Protein AF-A0A0F5JLG3-F1 (afdb_monomer)

Sequence (310 aa):
MYILILVIACFNYVNLSFSRVFKQLYSLHIQKLMGAGSGQLSMQLFADTFMTVGFGFLIAQLIQFDLLGIMNRIMSIQVPVNFLYSSQMLPVTFGFILFLACIPALYMSRRLPDMSVSMYNNFYRGKAKGRIITSLAIVQFIISFILIIGNISVRRQISLLYDKAENYKGIYTFSVGDNETSMFRLKENIGSLSGIQAVALSNPIYEWPLGEFSPDGTYESYTSEDGDEEIMEVMGYKLLKGLPWKEAIERYPHPVYLNRTWAQSLFPDGELPVGSLIKEYEPRLKDRPPFGDDHVIAGVVEDYFMYVFR

Foldseek 3Di:
DVVLVVVLVVLVCVLVVVVVVVVLVVVLVVVVVVPDDPVVSLVVLLVVLLVVLVVVVVVVVVVVVVVVVVCCVVVVDPPDPCVCVPPVNVCVVVVVSCVVSVVVSVVCSVVVVVPPPVVCVVCPPDPVVVVVSVVSVVVSVVSVVVVVVVVVVVVVVVVVLVVLVCLLPPQDDDDDDDDPVVVVVVLVVVVPDPPDDHGKDKDDWDWDFLDDQDPVRDTDTDTDIDIDLCPCVNSVWAFDDFDDSVVCVVVFVAEDEAEPVVCCVQCVVPDDPFFDAPCVSRVSCDPPPPGHPGYTHGGYTYDGRDDPDD

Structure (mmCIF, N/CA/C/O backbone):
data_AF-A0A0F5JLG3-F1
#
_entry.id   AF-A0A0F5JLG3-F1
#
loop_
_atom_site.group_PDB
_atom_site.id
_atom_site.type_symbol
_atom_site.label_atom_id
_atom_site.label_alt_id
_atom_site.label_comp_id
_atom_site.label_asym_id
_atom_site.label_entity_id
_atom_site.label_seq_id
_atom_site.pdbx_PDB_ins_code
_atom_site.Cartn_x
_atom_site.Cartn_y
_atom_site.Cartn_z
_atom_site.occupancy
_atom_site.B_iso_or_equiv
_atom_site.auth_seq_id
_atom_site.auth_comp_id
_atom_site.auth_asym_id
_atom_site.auth_atom_id
_atom_site.pdbx_PDB_model_num
ATOM 1 N N . MET A 1 1 ? 4.779 2.842 -13.797 1.00 65.31 1 MET A N 1
ATOM 2 C CA . MET A 1 1 ? 6.221 3.137 -13.603 1.00 65.31 1 MET A CA 1
ATOM 3 C C . MET A 1 1 ? 7.112 2.375 -14.587 1.00 65.31 1 MET A C 1
ATOM 5 O O . MET A 1 1 ? 7.892 3.012 -15.280 1.00 65.31 1 MET A O 1
ATOM 9 N N . TYR A 1 2 ? 6.962 1.054 -14.725 1.00 68.00 2 TYR A N 1
ATOM 10 C CA . TYR A 1 2 ? 7.790 0.236 -15.629 1.00 68.00 2 TYR A CA 1
ATOM 11 C C . TYR A 1 2 ? 7.745 0.661 -17.108 1.00 68.00 2 TYR A C 1
ATOM 13 O O . TYR A 1 2 ? 8.784 0.710 -17.755 1.00 68.00 2 TYR A O 1
ATOM 21 N N . ILE A 1 3 ? 6.576 1.071 -17.617 1.00 67.56 3 ILE A N 1
ATOM 22 C CA . ILE A 1 3 ? 6.425 1.585 -18.993 1.00 67.56 3 ILE A CA 1
ATOM 23 C C . ILE A 1 3 ? 7.264 2.857 -19.211 1.00 67.56 3 ILE A C 1
ATOM 25 O O . ILE A 1 3 ? 7.938 2.982 -20.225 1.00 67.56 3 ILE A O 1
ATOM 29 N N . LEU A 1 4 ? 7.293 3.776 -18.240 1.00 65.12 4 LEU A N 1
ATOM 30 C CA . LEU A 1 4 ? 8.093 5.006 -18.319 1.00 65.12 4 LEU A CA 1
ATOM 31 C C . LEU A 1 4 ? 9.601 4.708 -18.308 1.00 65.12 4 LEU A C 1
ATOM 33 O O . LEU A 1 4 ? 10.352 5.320 -19.063 1.00 65.12 4 LEU A O 1
ATOM 37 N N . ILE A 1 5 ? 10.041 3.744 -17.491 1.00 74.44 5 ILE A N 1
ATOM 38 C CA . ILE A 1 5 ? 11.443 3.294 -17.454 1.00 74.44 5 ILE A CA 1
ATOM 39 C C . ILE A 1 5 ? 11.835 2.661 -18.795 1.00 74.44 5 ILE A C 1
ATOM 41 O O . ILE A 1 5 ? 12.897 2.975 -19.330 1.00 74.44 5 ILE A O 1
ATOM 45 N N . LEU A 1 6 ? 10.967 1.823 -19.370 1.00 69.00 6 LEU A N 1
ATOM 46 C CA . LEU A 1 6 ? 11.181 1.217 -20.685 1.00 69.00 6 LEU A CA 1
ATOM 47 C C . LEU A 1 6 ? 11.298 2.285 -21.777 1.00 69.00 6 LEU A C 1
ATOM 49 O O . LEU A 1 6 ? 12.220 2.239 -22.585 1.00 69.00 6 LEU A O 1
ATOM 53 N N . VAL A 1 7 ? 10.427 3.295 -21.751 1.00 66.94 7 VAL A N 1
ATOM 54 C CA . VAL A 1 7 ? 10.482 4.428 -22.681 1.00 66.94 7 VAL A CA 1
ATOM 55 C C . VAL A 1 7 ? 11.818 5.176 -22.566 1.00 66.94 7 VAL A C 1
ATOM 57 O O . VAL A 1 7 ? 12.456 5.423 -23.590 1.00 66.94 7 VAL A O 1
ATOM 60 N N . ILE A 1 8 ? 12.305 5.471 -21.354 1.00 75.56 8 ILE A N 1
ATOM 61 C CA . ILE A 1 8 ? 13.632 6.090 -21.162 1.00 75.56 8 ILE A CA 1
ATOM 62 C C . ILE A 1 8 ? 14.747 5.203 -21.712 1.00 75.56 8 ILE A C 1
ATOM 64 O O . ILE A 1 8 ? 15.642 5.712 -22.386 1.00 75.56 8 ILE A O 1
ATOM 68 N N . ALA A 1 9 ? 14.711 3.897 -21.442 1.00 68.38 9 ALA A N 1
ATOM 69 C CA . ALA A 1 9 ? 15.712 2.961 -21.941 1.00 68.38 9 ALA A CA 1
ATOM 70 C C . ALA A 1 9 ? 15.735 2.935 -23.479 1.00 68.38 9 ALA A C 1
ATOM 72 O O . ALA A 1 9 ? 16.812 2.970 -24.075 1.00 68.38 9 ALA A O 1
ATOM 73 N N . CYS A 1 10 ? 14.567 2.976 -24.129 1.00 67.12 10 CYS A N 1
ATOM 74 C CA . CYS A 1 10 ? 14.457 3.104 -25.581 1.00 67.12 10 CYS A CA 1
ATOM 75 C C . CYS A 1 10 ? 15.048 4.428 -26.087 1.00 67.12 10 CYS A C 1
ATOM 77 O O . CYS A 1 10 ? 15.855 4.413 -27.014 1.00 67.12 10 CYS A O 1
ATOM 79 N N . PHE A 1 11 ? 14.711 5.568 -25.473 1.00 68.25 11 PHE A N 1
ATOM 80 C CA . PHE A 1 11 ? 15.277 6.869 -25.855 1.00 68.25 11 PHE A CA 1
ATOM 81 C C . PHE A 1 11 ? 16.801 6.918 -25.676 1.00 68.25 11 PHE A C 1
ATOM 83 O O . PHE A 1 11 ? 17.514 7.410 -26.554 1.00 68.25 11 PHE A O 1
ATOM 90 N N . ASN A 1 12 ? 17.309 6.349 -24.582 1.00 73.25 12 ASN A N 1
ATOM 91 C CA . ASN A 1 12 ? 18.738 6.248 -24.301 1.00 73.25 12 ASN A CA 1
ATOM 92 C C . ASN A 1 12 ? 19.452 5.367 -25.338 1.00 73.25 12 ASN A C 1
ATOM 94 O O . ASN A 1 12 ? 20.474 5.765 -25.900 1.00 73.25 12 ASN A O 1
ATOM 98 N N . TYR A 1 13 ? 18.866 4.211 -25.658 1.00 68.75 13 TYR A N 1
ATOM 99 C CA . TYR A 1 13 ? 19.378 3.321 -26.691 1.00 68.75 13 TYR A CA 1
ATOM 100 C C . TYR A 1 13 ? 19.414 4.003 -28.058 1.00 68.75 13 TYR A C 1
ATOM 102 O O . TYR A 1 13 ? 20.431 3.930 -28.741 1.00 68.75 13 TYR A O 1
ATOM 110 N N . VAL A 1 14 ? 18.351 4.712 -28.452 1.00 64.56 14 VAL A N 1
ATOM 111 C CA . VAL A 1 14 ? 18.316 5.460 -29.718 1.00 64.56 14 VAL A CA 1
ATOM 112 C C . VAL A 1 14 ? 19.423 6.520 -29.745 1.00 64.56 14 VAL A C 1
ATOM 114 O O . VAL A 1 14 ? 20.151 6.610 -30.732 1.00 64.56 14 VAL A O 1
ATOM 117 N N . ASN A 1 15 ? 19.624 7.261 -28.651 1.00 65.69 15 ASN A N 1
ATOM 118 C CA . ASN A 1 15 ? 20.681 8.271 -28.533 1.00 65.69 15 ASN A CA 1
ATOM 119 C C . ASN A 1 15 ? 22.101 7.670 -28.689 1.00 65.69 15 ASN A C 1
ATOM 121 O O . ASN A 1 15 ? 22.922 8.160 -29.474 1.00 65.69 15 ASN A O 1
ATOM 125 N N . LEU A 1 16 ? 22.380 6.554 -28.006 1.00 65.50 16 LEU A N 1
ATOM 126 C CA . LEU A 1 16 ? 23.655 5.832 -28.114 1.00 65.50 16 LEU A CA 1
ATOM 127 C C . LEU A 1 16 ? 23.847 5.179 -29.490 1.00 65.50 16 LEU A C 1
ATOM 129 O O . LEU A 1 16 ? 24.945 5.220 -30.053 1.00 65.50 16 LEU A O 1
ATOM 133 N N . SER A 1 17 ? 22.781 4.599 -30.043 1.00 61.78 17 SER A N 1
ATOM 134 C CA . SER A 1 17 ? 22.782 3.927 -31.341 1.00 61.78 17 SER A CA 1
ATOM 135 C C . SER A 1 17 ? 23.074 4.914 -32.466 1.00 61.78 17 SER A C 1
ATOM 137 O O . SER A 1 17 ? 23.976 4.658 -33.259 1.00 61.78 17 SER A O 1
ATOM 139 N N . PHE A 1 18 ? 22.452 6.101 -32.472 1.00 62.28 18 PHE A N 1
ATOM 140 C CA . PHE A 1 18 ? 22.783 7.156 -33.437 1.00 62.28 18 PHE A CA 1
ATOM 141 C C . PHE A 1 18 ? 24.287 7.457 -33.451 1.00 62.28 18 PHE A C 1
ATOM 143 O O . PHE A 1 18 ? 24.916 7.399 -34.507 1.00 62.28 18 PHE A O 1
ATOM 150 N N . SER A 1 19 ? 24.896 7.692 -32.283 1.00 58.72 19 SER A N 1
ATOM 151 C CA . SER A 1 19 ? 26.339 7.966 -32.166 1.00 58.72 19 SER A CA 1
ATOM 152 C C . SER A 1 19 ? 27.224 6.825 -32.688 1.00 58.72 19 SER A C 1
ATOM 154 O O . SER A 1 19 ? 28.273 7.080 -33.286 1.00 58.72 19 SER A O 1
ATOM 156 N N . ARG A 1 20 ? 26.805 5.569 -32.497 1.00 61.31 20 ARG A N 1
ATOM 157 C CA . ARG A 1 20 ? 27.517 4.376 -32.980 1.00 61.31 20 ARG A CA 1
ATOM 158 C C . ARG A 1 20 ? 27.390 4.201 -34.495 1.00 61.31 20 ARG A C 1
ATOM 160 O O . ARG A 1 20 ? 28.406 4.007 -35.161 1.00 61.31 20 ARG A O 1
ATOM 167 N N . VAL A 1 21 ? 26.184 4.363 -35.037 1.00 57.00 21 VAL A N 1
ATOM 168 C CA . VAL A 1 21 ? 25.907 4.286 -36.479 1.00 57.00 21 VAL A CA 1
ATOM 169 C C . VAL A 1 21 ? 26.720 5.329 -37.246 1.00 57.00 21 VAL A C 1
ATOM 171 O O . VAL A 1 21 ? 27.255 5.023 -38.305 1.00 57.00 21 VAL A O 1
ATOM 174 N N . PHE A 1 22 ? 26.924 6.532 -36.695 1.00 55.78 22 PHE A N 1
ATOM 175 C CA . PHE A 1 22 ? 27.803 7.534 -37.315 1.00 55.78 22 PHE A CA 1
ATOM 176 C C . PHE A 1 22 ? 29.272 7.088 -37.408 1.00 55.78 22 PHE A C 1
ATOM 178 O O . PHE A 1 22 ? 29.908 7.328 -38.434 1.00 55.78 22 PHE A O 1
ATOM 185 N N . LYS A 1 23 ? 29.819 6.436 -36.371 1.00 59.41 23 LYS A N 1
ATOM 186 C CA . LYS A 1 23 ? 31.199 5.912 -36.394 1.00 59.41 23 LYS A CA 1
ATOM 187 C C . LYS A 1 23 ? 31.345 4.765 -37.395 1.00 59.41 23 LYS A C 1
ATOM 189 O O . LYS A 1 23 ? 32.311 4.745 -38.152 1.00 59.41 23 LYS A O 1
ATOM 194 N N . GLN A 1 24 ? 30.363 3.866 -37.434 1.00 62.88 24 GLN A N 1
ATOM 195 C CA . GLN A 1 24 ? 30.326 2.752 -38.384 1.00 62.88 24 GLN A CA 1
ATOM 196 C C . GLN A 1 24 ? 30.170 3.245 -39.830 1.00 62.88 24 GLN A C 1
ATOM 198 O O . GLN A 1 24 ? 30.853 2.768 -40.726 1.00 62.88 24 GLN A O 1
ATOM 203 N N . LEU A 1 25 ? 29.348 4.264 -40.086 1.00 57.50 25 LEU A N 1
ATOM 204 C CA . LEU A 1 25 ? 29.222 4.846 -41.426 1.00 57.50 25 LEU A CA 1
ATOM 205 C C . LEU A 1 25 ? 30.526 5.490 -41.912 1.00 57.50 25 LEU A C 1
ATOM 207 O O . LEU A 1 25 ? 30.851 5.372 -43.091 1.00 57.50 25 LEU A O 1
ATOM 211 N N . TYR A 1 26 ? 31.294 6.127 -41.024 1.00 59.59 26 TYR A N 1
ATOM 212 C CA . TYR A 1 26 ? 32.597 6.698 -41.371 1.00 59.59 26 TYR A CA 1
ATOM 213 C C . TYR A 1 26 ? 33.608 5.618 -41.785 1.00 59.59 26 TYR A C 1
ATOM 215 O O . TYR A 1 26 ? 34.269 5.762 -42.814 1.00 59.59 26 TYR A O 1
ATOM 223 N N . SER A 1 27 ? 33.680 4.501 -41.052 1.00 60.75 27 SER A N 1
ATOM 224 C CA . SER A 1 27 ? 34.560 3.382 -41.417 1.00 60.75 27 SER A CA 1
ATOM 225 C C . SER A 1 27 ? 34.133 2.707 -42.724 1.00 60.75 27 SER A C 1
ATOM 227 O O . SER A 1 27 ? 34.982 2.399 -43.558 1.00 60.75 27 SER A O 1
ATOM 229 N N . LEU A 1 28 ? 32.824 2.558 -42.956 1.00 65.00 28 LEU A N 1
ATOM 230 C CA . LEU A 1 28 ? 32.277 1.999 -44.198 1.00 65.00 28 LEU A CA 1
ATOM 231 C C . LEU A 1 28 ? 32.544 2.909 -45.413 1.00 65.00 28 LEU A C 1
ATOM 233 O O . LEU A 1 28 ? 32.806 2.413 -46.509 1.00 65.00 28 LEU A O 1
ATOM 237 N N . HIS A 1 29 ? 32.510 4.235 -45.235 1.00 61.53 29 HIS A N 1
ATOM 238 C CA . HIS A 1 29 ? 32.804 5.206 -46.297 1.00 61.53 29 HIS A CA 1
ATOM 239 C C . HIS A 1 29 ? 34.284 5.168 -46.708 1.00 61.53 29 HIS A C 1
ATOM 241 O O . HIS A 1 29 ? 34.589 5.174 -47.900 1.00 61.53 29 HIS A O 1
ATOM 247 N N . ILE A 1 30 ? 35.196 5.054 -45.734 1.00 64.06 30 ILE A N 1
ATOM 248 C CA . ILE A 1 30 ? 36.637 4.878 -45.981 1.00 64.06 30 ILE A CA 1
ATOM 249 C C . ILE A 1 30 ? 36.904 3.560 -46.719 1.00 64.06 30 ILE A C 1
ATOM 251 O O . ILE A 1 30 ? 37.640 3.544 -47.701 1.00 64.06 30 ILE A O 1
ATOM 255 N N . GLN A 1 31 ? 36.264 2.465 -46.304 1.00 66.06 31 GLN A N 1
ATOM 256 C CA . GLN A 1 31 ? 36.433 1.157 -46.946 1.00 66.06 31 GLN A CA 1
ATOM 257 C C . GLN A 1 31 ? 35.869 1.113 -48.377 1.00 66.06 31 GLN A C 1
ATOM 259 O O . GLN A 1 31 ? 36.486 0.511 -49.253 1.00 66.06 31 GLN A O 1
ATOM 264 N N . LYS A 1 32 ? 34.748 1.799 -48.653 1.00 63.22 32 LYS A N 1
ATOM 265 C CA . LYS A 1 32 ? 34.235 1.979 -50.026 1.00 63.22 32 LYS A CA 1
ATOM 266 C C . LYS A 1 32 ? 35.190 2.796 -50.902 1.00 63.22 32 LYS A C 1
ATOM 268 O O . LYS A 1 32 ? 35.395 2.429 -52.054 1.00 63.22 32 LYS A O 1
ATOM 273 N N . LEU A 1 33 ? 35.797 3.862 -50.367 1.00 58.91 33 LEU A N 1
ATOM 274 C CA . LEU A 1 33 ? 36.819 4.658 -51.069 1.00 58.91 33 LEU A CA 1
ATOM 275 C C . LEU A 1 33 ? 38.094 3.851 -51.367 1.00 58.91 33 LEU A C 1
ATOM 277 O O . LEU A 1 33 ? 38.772 4.128 -52.350 1.00 58.91 33 LEU A O 1
ATOM 281 N N . MET A 1 34 ? 38.388 2.831 -50.556 1.00 63.50 34 MET A N 1
ATOM 282 C CA . MET A 1 34 ? 39.492 1.887 -50.762 1.00 63.50 34 MET A CA 1
ATOM 283 C C . MET A 1 34 ? 39.139 0.695 -51.676 1.00 63.50 34 MET A C 1
ATOM 285 O O . MET A 1 34 ? 39.958 -0.205 -51.838 1.00 63.50 34 MET A O 1
ATOM 289 N N . GLY A 1 35 ? 37.950 0.676 -52.296 1.00 56.69 35 GLY A N 1
ATOM 290 C CA . GLY A 1 35 ? 37.570 -0.332 -53.296 1.00 56.69 35 GLY A CA 1
ATOM 291 C C . GLY A 1 35 ? 36.904 -1.600 -52.747 1.00 56.69 35 GLY A C 1
ATOM 292 O O . GLY A 1 35 ? 36.820 -2.598 -53.460 1.00 56.69 35 GLY A O 1
ATOM 293 N N . ALA A 1 36 ? 36.415 -1.594 -51.503 1.00 62.81 36 ALA A N 1
ATOM 294 C CA . ALA A 1 36 ? 35.738 -2.756 -50.925 1.00 62.81 36 ALA A CA 1
ATOM 295 C C . ALA A 1 36 ? 34.387 -3.061 -51.608 1.00 62.81 36 ALA A C 1
ATOM 297 O O . ALA A 1 36 ? 33.548 -2.176 -51.803 1.00 62.81 36 ALA A O 1
ATOM 298 N N . GLY A 1 37 ? 34.150 -4.342 -51.917 1.00 62.31 37 GLY A N 1
ATOM 299 C CA . GLY A 1 37 ? 32.899 -4.824 -52.507 1.00 62.31 37 GLY A CA 1
ATOM 300 C C . GLY A 1 37 ? 31.700 -4.667 -51.563 1.00 62.31 37 GLY A C 1
ATOM 301 O O . GLY A 1 37 ? 31.772 -4.978 -50.373 1.00 62.31 37 GLY A O 1
ATOM 302 N N . SER A 1 38 ? 30.560 -4.224 -52.100 1.00 59.22 38 SER A N 1
ATOM 303 C CA . SER A 1 38 ? 29.319 -3.948 -51.352 1.00 59.22 38 SER A CA 1
ATOM 304 C C . SER A 1 38 ? 28.784 -5.144 -50.550 1.00 59.22 38 SER A C 1
ATOM 306 O O . SER A 1 38 ? 28.212 -4.951 -49.476 1.00 59.22 38 SER A O 1
ATOM 308 N N . GLY A 1 39 ? 29.005 -6.374 -51.029 1.00 62.38 39 GLY A N 1
ATOM 309 C CA . GLY A 1 39 ? 28.594 -7.605 -50.344 1.00 62.38 39 GLY A CA 1
ATOM 310 C C . GLY A 1 39 ? 29.405 -7.910 -49.080 1.00 62.38 39 GLY A C 1
ATOM 311 O O . GLY A 1 39 ? 28.830 -8.252 -48.047 1.00 62.38 39 GLY A O 1
ATOM 312 N N . GLN A 1 40 ? 30.726 -7.716 -49.122 1.00 63.09 40 GLN A N 1
ATOM 313 C CA . GLN A 1 40 ? 31.612 -7.966 -47.977 1.00 63.09 40 GLN A CA 1
ATOM 314 C C . GLN A 1 40 ? 31.345 -6.967 -46.840 1.00 63.09 40 GLN A C 1
ATOM 316 O O . GLN A 1 40 ? 31.333 -7.336 -45.667 1.00 63.09 40 GLN A O 1
ATOM 321 N N . LEU A 1 41 ? 31.024 -5.723 -47.206 1.00 64.12 41 LEU A N 1
ATOM 322 C CA . LEU A 1 41 ? 30.647 -4.660 -46.278 1.00 64.12 41 LEU A CA 1
ATOM 323 C C . LEU A 1 41 ? 29.333 -4.959 -45.531 1.00 64.12 41 LEU A C 1
ATOM 325 O O . LEU A 1 41 ? 29.232 -4.731 -44.326 1.00 64.12 41 LEU A O 1
ATOM 329 N N . SER A 1 42 ? 28.330 -5.491 -46.240 1.00 61.91 42 SER A N 1
ATOM 330 C CA . SER A 1 42 ? 27.033 -5.859 -45.650 1.00 61.91 42 SER A CA 1
ATOM 331 C C . SER A 1 42 ? 27.160 -7.055 -44.698 1.00 61.91 42 SER A C 1
ATOM 333 O O . SER A 1 42 ? 26.601 -7.033 -43.602 1.0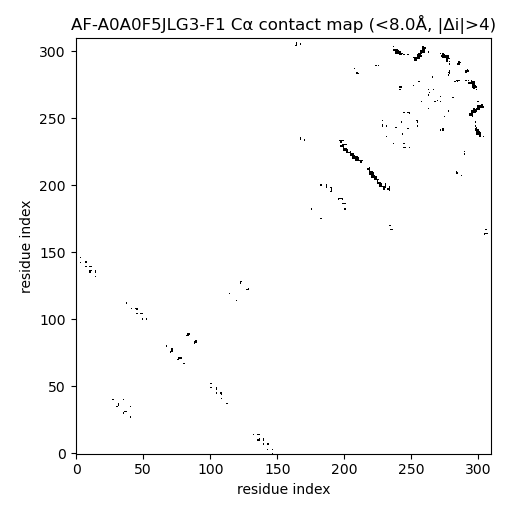0 61.91 42 SER A O 1
ATOM 335 N N . MET A 1 43 ? 27.966 -8.059 -45.067 1.00 68.69 43 MET A N 1
ATOM 336 C CA . MET A 1 43 ? 28.246 -9.231 -44.226 1.00 68.69 43 MET A CA 1
ATOM 337 C C . MET A 1 43 ? 28.971 -8.844 -42.926 1.00 68.69 43 MET A C 1
ATOM 339 O O . MET A 1 43 ? 28.600 -9.307 -41.848 1.00 68.69 43 MET A O 1
ATOM 343 N N . GLN A 1 44 ? 29.974 -7.961 -43.007 1.00 70.06 44 GLN A N 1
ATOM 344 C CA . GLN A 1 44 ? 30.710 -7.482 -41.834 1.00 70.06 44 GLN A CA 1
ATOM 345 C C . GLN A 1 44 ? 29.805 -6.690 -40.880 1.00 70.06 44 GLN A C 1
ATOM 347 O O . GLN A 1 44 ? 29.849 -6.902 -39.669 1.00 70.06 44 GLN A O 1
ATOM 352 N N . LEU A 1 45 ? 28.947 -5.817 -41.417 1.00 66.69 45 LEU A N 1
ATOM 353 C CA . LEU A 1 45 ? 28.008 -5.033 -40.615 1.00 66.69 45 LEU A CA 1
ATOM 354 C C . LEU A 1 45 ? 26.949 -5.912 -39.936 1.00 66.69 45 LEU A C 1
ATOM 356 O O . LEU A 1 45 ? 26.582 -5.674 -38.782 1.00 66.69 45 LEU A O 1
ATOM 360 N N . PHE A 1 46 ? 26.470 -6.934 -40.643 1.00 68.75 46 PHE A N 1
ATOM 361 C CA . PHE A 1 46 ? 25.551 -7.916 -40.087 1.00 68.75 46 PHE A CA 1
ATOM 362 C C . PHE A 1 46 ? 26.192 -8.673 -38.918 1.00 68.75 46 PHE A C 1
ATOM 364 O O . PHE A 1 46 ? 25.593 -8.745 -37.846 1.00 68.75 46 PHE A O 1
ATOM 371 N N . ALA A 1 47 ? 27.423 -9.165 -39.089 1.00 74.75 47 ALA A N 1
ATOM 372 C CA . ALA A 1 47 ? 28.149 -9.883 -38.043 1.00 74.75 47 ALA A CA 1
ATOM 373 C C . ALA A 1 47 ? 28.404 -9.015 -36.797 1.00 74.75 47 ALA A C 1
ATOM 375 O O . ALA A 1 47 ? 28.156 -9.468 -35.681 1.00 74.75 47 ALA A O 1
ATOM 376 N N . ASP A 1 48 ? 28.820 -7.758 -36.974 1.00 71.50 48 ASP A N 1
ATOM 377 C CA . ASP A 1 48 ? 29.087 -6.824 -35.868 1.00 71.50 48 ASP A CA 1
ATOM 378 C C . ASP A 1 48 ? 27.806 -6.491 -35.074 1.00 71.50 48 ASP A C 1
ATOM 380 O O . ASP A 1 48 ? 27.773 -6.516 -33.838 1.00 71.50 48 ASP A O 1
ATOM 384 N N . THR A 1 49 ? 26.698 -6.261 -35.789 1.00 70.88 49 THR A N 1
ATOM 385 C CA . THR A 1 49 ? 25.383 -6.004 -35.178 1.00 70.88 49 THR A CA 1
ATOM 386 C C . THR A 1 49 ? 24.865 -7.239 -34.441 1.00 70.88 49 THR A C 1
ATOM 388 O O . THR A 1 49 ? 24.397 -7.130 -33.306 1.00 70.88 49 THR A O 1
ATOM 391 N N . PHE A 1 50 ? 24.988 -8.417 -35.055 1.00 72.81 50 PHE A N 1
ATOM 392 C CA . PHE A 1 50 ? 24.569 -9.686 -34.469 1.00 72.81 50 PHE A CA 1
ATOM 393 C C . PHE A 1 50 ? 25.357 -10.012 -33.195 1.00 72.81 50 PHE A C 1
ATOM 395 O O . PHE A 1 50 ? 24.754 -10.309 -32.165 1.00 72.81 50 PHE A O 1
ATOM 402 N N . MET A 1 51 ? 26.688 -9.879 -33.229 1.00 75.50 51 MET A N 1
ATOM 403 C CA . MET A 1 51 ? 27.540 -10.088 -32.055 1.00 75.50 51 MET A CA 1
ATOM 404 C C . MET A 1 51 ? 27.177 -9.126 -30.923 1.00 75.50 51 MET A C 1
ATOM 406 O O . MET A 1 51 ? 26.992 -9.552 -29.786 1.00 75.50 51 MET A O 1
ATOM 410 N N . THR A 1 52 ? 27.010 -7.838 -31.227 1.00 74.44 52 THR A N 1
ATOM 411 C CA . THR A 1 52 ? 26.701 -6.825 -30.211 1.00 74.44 52 THR A CA 1
ATOM 412 C C . THR A 1 52 ? 25.355 -7.079 -29.521 1.00 74.44 52 THR A C 1
ATOM 414 O O . THR A 1 52 ? 25.258 -6.961 -28.298 1.00 74.44 52 THR A O 1
ATOM 417 N N . VAL A 1 53 ? 24.315 -7.439 -30.282 1.00 73.62 53 VAL A N 1
ATOM 418 C CA . VAL A 1 53 ? 22.991 -7.765 -29.723 1.00 73.62 53 VAL A CA 1
ATOM 419 C C . VAL A 1 53 ? 23.038 -9.076 -28.936 1.00 73.62 53 VAL A C 1
ATOM 421 O O . VAL A 1 53 ? 22.493 -9.139 -27.835 1.00 73.62 53 VAL A O 1
ATOM 424 N N . GLY A 1 54 ? 23.742 -10.091 -29.447 1.00 75.81 54 GLY A N 1
ATOM 425 C CA . GLY A 1 54 ? 23.918 -11.376 -28.769 1.00 75.81 54 GLY A CA 1
ATOM 426 C C . GLY A 1 54 ? 24.619 -11.246 -27.414 1.00 75.81 54 GLY A C 1
ATOM 427 O O . GLY A 1 54 ? 24.119 -11.751 -26.411 1.00 75.81 54 GLY A O 1
ATOM 428 N N . PHE A 1 55 ? 25.730 -10.506 -27.347 1.00 80.94 55 PHE A N 1
ATOM 429 C CA . PHE A 1 55 ? 26.437 -10.266 -26.084 1.00 80.94 55 PHE A CA 1
ATOM 430 C C . PHE A 1 55 ? 25.602 -9.456 -25.087 1.00 80.94 55 PHE A C 1
ATOM 432 O O . PHE A 1 55 ? 25.551 -9.805 -23.908 1.00 80.94 55 PHE A O 1
ATOM 439 N N . GLY A 1 56 ? 24.910 -8.407 -25.546 1.00 81.69 56 GLY A N 1
ATOM 440 C CA . GLY A 1 56 ? 24.019 -7.625 -24.686 1.00 81.69 56 GLY A CA 1
ATOM 441 C C . GLY A 1 56 ? 22.891 -8.470 -24.089 1.00 81.69 56 GLY A C 1
ATOM 442 O O . GLY A 1 56 ? 22.561 -8.321 -22.914 1.00 81.69 56 GLY A O 1
ATOM 443 N N . PHE A 1 57 ? 22.348 -9.402 -24.872 1.00 75.25 57 PHE A N 1
ATOM 444 C CA . PHE A 1 57 ? 21.325 -10.335 -24.415 1.00 75.25 57 PHE A CA 1
ATOM 445 C C . PHE A 1 57 ? 21.837 -11.303 -23.340 1.00 75.25 57 PHE A C 1
ATOM 447 O O . PHE A 1 57 ? 21.181 -11.463 -22.312 1.00 75.25 57 PHE A O 1
ATOM 454 N N . LEU A 1 58 ? 23.011 -11.912 -23.542 1.00 81.12 58 LEU A N 1
ATOM 455 C CA . LEU A 1 58 ? 23.603 -12.822 -22.553 1.00 81.12 58 LEU A CA 1
ATOM 456 C C . LEU A 1 58 ? 23.800 -12.129 -21.200 1.00 81.12 58 LEU A C 1
ATOM 458 O O . LEU A 1 58 ? 23.445 -12.679 -20.160 1.00 81.12 58 LEU A O 1
ATOM 462 N N . ILE A 1 59 ? 24.300 -10.892 -21.222 1.00 84.44 59 ILE A N 1
ATOM 463 C CA . ILE A 1 59 ? 24.476 -10.086 -20.010 1.00 84.44 59 ILE A CA 1
ATOM 464 C C . ILE A 1 59 ? 23.120 -9.770 -19.366 1.00 84.44 59 ILE A C 1
ATOM 466 O O . ILE A 1 59 ? 22.973 -9.899 -18.153 1.00 84.44 59 ILE A O 1
ATOM 470 N N . ALA A 1 60 ? 22.113 -9.392 -20.158 1.00 81.00 60 ALA A N 1
ATOM 471 C CA . ALA A 1 60 ? 20.777 -9.102 -19.641 1.00 81.00 60 ALA A CA 1
ATOM 472 C C . ALA A 1 60 ? 20.126 -10.326 -18.970 1.00 81.00 60 ALA A C 1
ATOM 474 O O . ALA A 1 60 ? 19.510 -10.171 -17.919 1.00 81.00 60 ALA A O 1
ATOM 475 N N . GLN A 1 61 ? 20.292 -11.532 -19.529 1.00 77.50 61 GLN A N 1
ATOM 476 C CA . GLN A 1 61 ? 19.803 -12.777 -18.922 1.00 77.50 61 GLN A CA 1
ATOM 477 C C . GLN A 1 61 ? 20.490 -13.093 -17.593 1.00 77.50 61 GLN A C 1
ATOM 479 O O . GLN A 1 61 ? 19.809 -13.440 -16.629 1.00 77.50 61 GLN A O 1
ATOM 484 N N . LEU A 1 62 ? 21.815 -12.928 -17.519 1.00 83.75 62 LEU A N 1
ATOM 485 C CA . LEU A 1 62 ? 22.565 -13.114 -16.272 1.00 83.75 62 LEU A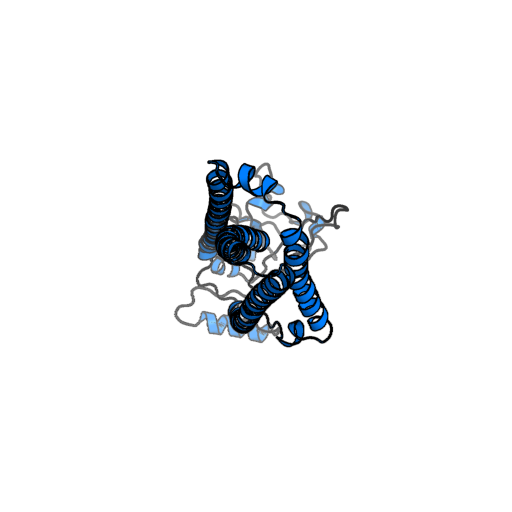 CA 1
ATOM 486 C C . LEU A 1 62 ? 22.060 -12.165 -15.178 1.00 83.75 62 LEU A C 1
ATOM 488 O O . LEU A 1 62 ? 21.715 -12.605 -14.085 1.00 83.75 62 LEU A O 1
ATOM 492 N N . ILE A 1 63 ? 21.921 -10.876 -15.505 1.00 85.06 63 ILE A N 1
ATOM 493 C CA . ILE A 1 63 ? 21.408 -9.870 -14.566 1.00 85.06 63 ILE A CA 1
ATOM 494 C C . ILE A 1 63 ? 19.970 -10.193 -14.150 1.00 85.06 63 ILE A C 1
ATOM 496 O O . ILE A 1 63 ? 19.636 -10.072 -12.974 1.00 85.06 63 ILE A O 1
ATOM 500 N N . GLN A 1 64 ? 19.113 -10.605 -15.089 1.00 82.06 64 GLN A N 1
ATOM 501 C CA . GLN A 1 64 ? 17.725 -10.968 -14.802 1.00 82.06 64 GLN A CA 1
ATOM 502 C C . GLN A 1 64 ? 17.641 -12.128 -13.804 1.00 82.06 64 GLN A C 1
ATOM 504 O O . GLN A 1 64 ? 16.809 -12.082 -12.898 1.00 82.06 64 GLN A O 1
ATOM 509 N N . PHE A 1 65 ? 18.489 -13.148 -13.956 1.00 78.69 65 PHE A N 1
ATOM 510 C CA . PHE A 1 65 ? 18.522 -14.299 -13.057 1.00 78.69 65 PHE A CA 1
ATOM 511 C C . PHE A 1 65 ? 18.888 -13.889 -11.622 1.00 78.69 65 PHE A C 1
ATOM 513 O O . PHE A 1 65 ? 18.173 -14.242 -10.681 1.00 78.69 65 PHE A O 1
ATOM 520 N N . ASP A 1 66 ? 19.929 -13.068 -11.459 1.00 81.88 66 ASP A N 1
ATOM 521 C CA . ASP A 1 66 ? 20.356 -12.579 -10.143 1.00 81.88 66 ASP A CA 1
ATOM 522 C C . ASP A 1 66 ? 19.313 -11.649 -9.501 1.00 81.88 66 ASP A C 1
ATOM 524 O O . ASP A 1 66 ? 18.996 -11.775 -8.311 1.00 81.88 66 ASP A O 1
ATOM 528 N N . LEU A 1 67 ? 18.721 -10.740 -10.287 1.00 82.88 67 LEU A N 1
ATOM 529 C CA . LEU A 1 67 ? 17.695 -9.814 -9.796 1.00 82.88 67 LEU A CA 1
ATOM 530 C C . LEU A 1 67 ? 16.423 -10.536 -9.357 1.00 82.88 67 LEU A C 1
ATOM 532 O O . LEU A 1 67 ? 15.796 -10.100 -8.392 1.00 82.88 67 LEU A O 1
ATOM 536 N N . LEU A 1 68 ? 16.047 -11.633 -10.021 1.00 79.50 68 LEU A N 1
ATOM 537 C CA . LEU A 1 68 ? 14.871 -12.413 -9.639 1.00 79.50 68 LEU A CA 1
ATOM 538 C C . LEU A 1 68 ? 15.018 -12.969 -8.216 1.00 79.50 68 LEU A C 1
ATOM 540 O O . LEU A 1 68 ? 14.093 -12.877 -7.412 1.00 79.50 68 LEU A O 1
ATOM 544 N N . GLY A 1 69 ? 16.204 -13.483 -7.871 1.00 75.94 69 GLY A N 1
ATOM 545 C CA . GLY A 1 69 ? 16.489 -13.987 -6.526 1.00 75.94 69 GLY A CA 1
ATOM 546 C C . GLY A 1 69 ? 16.470 -12.891 -5.456 1.00 75.94 69 GLY A C 1
ATOM 547 O O . GLY A 1 69 ? 16.077 -13.134 -4.314 1.00 75.94 69 GLY A O 1
ATOM 548 N N . ILE A 1 70 ? 16.876 -11.669 -5.807 1.00 79.31 70 ILE A N 1
ATOM 549 C CA . ILE A 1 70 ? 16.784 -10.504 -4.914 1.00 79.31 70 ILE A CA 1
ATOM 550 C C . ILE A 1 70 ? 15.320 -10.078 -4.739 1.00 79.31 70 ILE A C 1
ATOM 552 O O . ILE A 1 70 ? 14.882 -9.851 -3.613 1.00 79.31 70 ILE A O 1
ATOM 556 N N . MET A 1 71 ? 14.542 -10.024 -5.821 1.00 74.44 71 MET A N 1
ATOM 557 C CA . MET A 1 71 ? 13.122 -9.661 -5.778 1.00 74.44 71 MET A CA 1
ATOM 558 C C . MET A 1 71 ? 12.291 -10.648 -4.961 1.00 74.44 71 MET A C 1
ATOM 560 O O . MET A 1 71 ? 11.512 -10.213 -4.116 1.00 74.44 71 MET A O 1
ATOM 564 N N . ASN A 1 72 ? 12.517 -11.953 -5.129 1.00 77.44 72 ASN A N 1
ATOM 565 C CA . ASN A 1 72 ? 11.833 -12.978 -4.339 1.00 77.44 72 ASN A CA 1
ATOM 566 C C . ASN A 1 72 ? 12.132 -12.844 -2.834 1.00 77.44 72 ASN A C 1
ATOM 568 O O . ASN A 1 72 ? 11.254 -13.091 -2.012 1.00 77.44 72 ASN A O 1
ATOM 572 N N . ARG A 1 73 ? 13.348 -12.410 -2.460 1.00 76.88 73 ARG A N 1
ATOM 573 C CA . ARG A 1 73 ? 13.720 -12.158 -1.057 1.00 76.88 73 ARG A CA 1
ATOM 574 C C . ARG A 1 73 ? 13.105 -10.886 -0.483 1.00 76.88 73 ARG A C 1
ATOM 576 O O . ARG A 1 73 ? 12.730 -10.884 0.680 1.00 76.88 73 ARG A O 1
ATOM 583 N N . ILE A 1 74 ? 13.029 -9.815 -1.271 1.00 76.19 74 ILE A N 1
ATOM 584 C CA . ILE A 1 74 ? 12.507 -8.522 -0.803 1.00 76.19 74 ILE A CA 1
ATOM 585 C C . ILE A 1 74 ? 10.979 -8.533 -0.728 1.00 76.19 74 ILE A C 1
ATOM 587 O O . ILE A 1 74 ? 10.414 -7.949 0.189 1.00 76.19 74 ILE A O 1
ATOM 591 N N . MET A 1 75 ? 10.309 -9.165 -1.693 1.00 70.94 75 MET A N 1
ATOM 592 C CA . MET A 1 75 ? 8.846 -9.138 -1.777 1.00 70.94 75 MET A CA 1
ATOM 593 C C . MET A 1 75 ? 8.164 -10.337 -1.114 1.00 70.94 75 MET A C 1
ATOM 595 O O . MET A 1 75 ? 6.942 -10.356 -1.051 1.00 70.94 75 MET A O 1
ATOM 599 N N . SER A 1 76 ? 8.914 -11.349 -0.663 1.00 60.03 76 SER A N 1
ATOM 600 C CA . SER A 1 76 ? 8.363 -12.620 -0.155 1.00 60.03 76 SER A CA 1
ATOM 601 C C . SER A 1 76 ? 7.414 -13.328 -1.138 1.00 60.03 76 SER A C 1
ATOM 603 O O . SER A 1 76 ? 6.672 -14.232 -0.762 1.00 60.03 76 SER A O 1
ATOM 605 N N . ILE A 1 77 ? 7.453 -12.951 -2.419 1.00 62.94 77 ILE A N 1
ATOM 606 C CA . ILE A 1 77 ? 6.710 -13.596 -3.499 1.00 62.94 77 ILE A CA 1
ATOM 607 C C . ILE A 1 77 ? 7.600 -14.718 -4.026 1.00 62.94 77 ILE A C 1
ATOM 609 O O . ILE A 1 77 ? 8.685 -14.473 -4.552 1.00 62.94 77 ILE A O 1
ATOM 613 N N . GLN A 1 78 ? 7.154 -15.965 -3.895 1.00 59.91 78 GLN A N 1
ATOM 614 C CA . GLN A 1 78 ? 7.846 -17.104 -4.489 1.00 59.91 78 GLN A CA 1
ATOM 615 C C . GLN A 1 78 ? 7.475 -17.197 -5.969 1.00 59.91 78 GLN A C 1
ATOM 617 O O . GLN A 1 78 ? 6.629 -18.001 -6.345 1.00 59.91 78 GLN A O 1
ATOM 622 N N . VAL A 1 79 ? 8.087 -16.374 -6.827 1.00 62.53 79 VAL A N 1
ATOM 623 C CA . VAL A 1 79 ? 8.036 -16.630 -8.272 1.00 62.53 79 VAL A CA 1
ATOM 624 C C . VAL A 1 79 ? 9.073 -17.709 -8.571 1.00 62.53 79 VAL A C 1
ATOM 626 O O . VAL A 1 79 ? 10.276 -17.422 -8.514 1.00 62.53 79 VAL A O 1
ATOM 629 N N . PRO A 1 80 ? 8.668 -18.961 -8.854 1.00 65.50 80 PRO A N 1
ATOM 630 C CA . PRO A 1 80 ? 9.631 -19.999 -9.157 1.00 65.50 80 PRO A CA 1
ATOM 631 C C . PRO A 1 80 ? 10.319 -19.649 -10.473 1.00 65.50 80 PRO A C 1
ATOM 633 O O . PRO A 1 80 ? 9.671 -19.339 -11.473 1.00 65.50 80 PRO A O 1
ATOM 636 N N . VAL A 1 81 ? 11.646 -19.751 -10.491 1.00 63.88 81 VAL A N 1
ATOM 637 C CA . VAL A 1 81 ? 12.470 -19.544 -11.693 1.00 63.88 81 VAL A CA 1
ATOM 638 C C . VAL A 1 81 ? 11.977 -20.432 -12.852 1.00 63.88 81 VAL A C 1
ATOM 640 O O . VAL A 1 81 ? 11.989 -20.025 -14.011 1.00 63.88 81 VAL A O 1
ATOM 643 N N . ASN A 1 82 ? 11.412 -21.599 -12.520 1.00 64.44 82 ASN A N 1
ATOM 644 C CA . ASN A 1 82 ? 10.780 -22.539 -13.448 1.00 64.44 82 ASN A CA 1
ATOM 645 C C . ASN A 1 82 ? 9.586 -21.964 -14.228 1.00 64.44 82 ASN A C 1
ATOM 647 O O . ASN A 1 82 ? 9.278 -22.480 -15.296 1.00 64.44 82 ASN A O 1
ATOM 651 N N . PHE A 1 83 ? 8.914 -20.914 -13.744 1.00 65.44 83 PHE A N 1
ATOM 652 C CA . PHE A 1 83 ? 7.842 -20.257 -14.498 1.00 65.44 83 PHE A CA 1
ATOM 653 C C . PHE A 1 83 ? 8.397 -19.507 -15.719 1.00 65.44 83 PHE A C 1
ATOM 655 O O . PHE A 1 83 ? 7.826 -19.581 -16.805 1.00 65.44 83 PHE A O 1
ATOM 662 N N . LEU A 1 84 ? 9.557 -18.856 -15.572 1.00 60.41 84 LEU A N 1
ATOM 663 C CA . LEU A 1 84 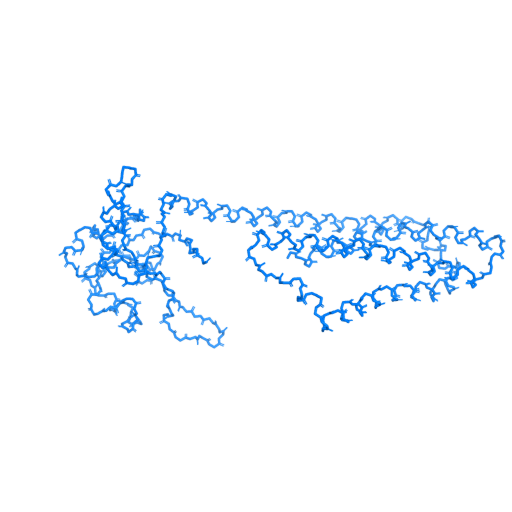? 10.231 -18.141 -16.663 1.00 60.41 84 LEU A CA 1
ATOM 664 C C . LEU A 1 84 ? 10.896 -19.088 -17.671 1.00 60.41 84 LEU A C 1
ATOM 666 O O . LEU A 1 84 ? 10.913 -18.795 -18.864 1.00 60.41 84 LEU A O 1
ATOM 670 N N . TYR A 1 85 ? 11.398 -20.234 -17.205 1.00 62.81 85 TYR A N 1
ATOM 671 C CA . TYR A 1 85 ? 12.002 -21.274 -18.049 1.00 62.81 85 TYR A CA 1
ATOM 672 C C . TYR A 1 85 ? 11.035 -22.408 -18.412 1.00 62.81 85 TYR A C 1
ATOM 674 O O . TYR A 1 85 ? 11.459 -23.456 -18.898 1.00 62.81 85 TYR A O 1
ATOM 682 N N . SER A 1 86 ? 9.733 -22.213 -18.199 1.00 68.50 86 SER A N 1
ATOM 683 C CA . SER A 1 86 ? 8.720 -23.180 -18.614 1.00 68.50 86 SER A CA 1
ATOM 684 C C . SER A 1 86 ? 8.766 -23.369 -20.133 1.00 68.50 86 SER A C 1
ATOM 686 O O . SER A 1 86 ? 8.936 -22.399 -20.881 1.00 68.50 86 SER A O 1
ATOM 688 N N . SER A 1 87 ? 8.555 -24.602 -20.607 1.00 62.50 87 SER A N 1
ATOM 689 C CA . SER A 1 87 ? 8.577 -24.971 -22.034 1.00 62.50 87 SER A CA 1
ATOM 690 C C . SER A 1 87 ? 7.628 -24.142 -22.912 1.00 62.50 87 SER A C 1
ATOM 692 O O . SER A 1 87 ? 7.783 -24.126 -24.129 1.00 62.50 87 SER A O 1
ATOM 694 N N . GLN A 1 88 ? 6.661 -23.438 -22.315 1.00 68.44 88 GLN A N 1
ATOM 695 C CA . GLN A 1 88 ? 5.731 -22.531 -22.999 1.00 68.44 88 GLN A CA 1
ATOM 696 C C . GLN A 1 88 ? 6.245 -21.083 -23.107 1.00 68.44 88 GLN A C 1
ATOM 698 O O . GLN A 1 88 ? 5.953 -20.406 -24.089 1.00 68.44 88 GLN A O 1
ATOM 703 N N . MET A 1 89 ? 7.021 -20.600 -22.130 1.00 67.19 89 MET A N 1
ATOM 704 C CA . MET A 1 89 ? 7.560 -19.229 -22.097 1.00 67.19 89 MET A CA 1
ATOM 705 C C . MET A 1 89 ? 8.893 -19.118 -22.842 1.00 67.19 89 MET A C 1
ATOM 707 O O . MET A 1 89 ? 9.159 -18.108 -23.491 1.00 67.19 89 MET A O 1
ATOM 711 N N . LEU A 1 90 ? 9.713 -20.169 -22.812 1.00 69.88 90 LEU A N 1
ATOM 712 C CA . LEU A 1 90 ? 11.028 -20.202 -23.456 1.00 69.88 90 LEU A CA 1
ATOM 713 C C . LEU A 1 90 ? 10.969 -19.916 -24.978 1.00 69.88 90 LEU A C 1
ATOM 715 O O . LEU A 1 90 ? 11.729 -19.061 -25.437 1.00 69.88 90 LEU A O 1
ATOM 719 N N . PRO A 1 91 ? 10.039 -20.504 -25.765 1.00 71.50 91 PRO A N 1
ATOM 720 C CA . PRO A 1 91 ? 9.905 -20.214 -27.196 1.00 71.50 91 PRO A CA 1
ATOM 721 C C . PRO A 1 91 ? 9.405 -18.795 -27.472 1.00 71.50 91 PRO A C 1
ATOM 723 O O . PRO A 1 91 ? 9.803 -18.190 -28.463 1.00 71.50 91 PRO A O 1
ATOM 726 N N . VAL A 1 92 ? 8.551 -18.249 -26.599 1.00 72.12 92 VAL A N 1
ATOM 727 C CA . VAL A 1 92 ? 8.015 -16.885 -26.729 1.00 72.12 92 VAL A CA 1
ATOM 728 C C . VAL A 1 92 ? 9.121 -15.869 -26.484 1.00 72.12 92 VAL A C 1
ATOM 730 O O . VAL A 1 92 ? 9.314 -14.973 -27.301 1.00 72.12 92 VAL A O 1
ATOM 733 N N . THR A 1 93 ? 9.904 -16.045 -25.419 1.00 67.44 93 THR A N 1
ATOM 734 C CA . THR A 1 93 ? 11.042 -15.174 -25.113 1.00 67.44 93 THR A CA 1
ATOM 735 C C . THR A 1 93 ? 12.086 -15.260 -26.226 1.00 67.44 93 THR A C 1
ATOM 737 O O . THR A 1 93 ? 12.470 -14.232 -26.780 1.00 67.44 93 THR A O 1
ATOM 740 N N . PHE A 1 94 ? 12.477 -16.472 -26.642 1.00 70.44 94 PHE A N 1
ATOM 741 C CA . PHE A 1 94 ? 13.449 -16.689 -27.723 1.00 70.44 94 PHE A CA 1
ATOM 742 C C . PHE A 1 94 ? 12.956 -16.170 -29.084 1.00 70.44 94 PHE A C 1
ATOM 744 O O . PHE A 1 94 ? 13.721 -15.564 -29.833 1.00 70.44 94 PHE A O 1
ATOM 751 N N . GLY A 1 95 ? 11.666 -16.334 -29.388 1.00 73.50 95 GLY A N 1
ATOM 752 C CA . GLY A 1 95 ? 11.028 -15.812 -30.597 1.00 73.50 95 GLY A CA 1
ATOM 753 C C . GLY A 1 95 ? 10.962 -14.286 -30.613 1.00 73.50 95 GLY A C 1
ATOM 754 O O . GLY A 1 95 ? 11.285 -13.669 -31.626 1.00 73.50 95 GLY A O 1
ATOM 755 N N . PHE A 1 96 ? 10.632 -13.665 -29.480 1.00 69.19 96 PHE A N 1
ATOM 756 C CA . PHE A 1 96 ? 10.637 -12.210 -29.331 1.00 69.19 96 PHE A CA 1
ATOM 757 C C . PHE A 1 96 ? 12.053 -11.636 -29.491 1.00 69.19 96 PHE A C 1
ATOM 759 O O . PHE A 1 96 ? 12.228 -10.604 -30.135 1.00 69.19 96 PHE A O 1
ATOM 766 N N . ILE A 1 97 ? 13.075 -12.342 -28.993 1.00 63.81 97 ILE A N 1
ATOM 767 C CA . ILE A 1 97 ? 14.495 -11.991 -29.162 1.00 63.81 97 ILE A CA 1
ATOM 768 C C . ILE A 1 97 ? 14.922 -12.091 -30.624 1.00 63.81 97 ILE A C 1
ATOM 770 O O . ILE A 1 97 ? 15.532 -11.161 -31.149 1.00 63.81 97 ILE A O 1
ATOM 774 N N . LEU A 1 98 ? 14.595 -13.196 -31.298 1.00 63.84 98 LEU A N 1
ATOM 775 C CA . LEU A 1 98 ? 14.945 -13.384 -32.703 1.00 63.84 98 LEU A CA 1
ATOM 776 C C . LEU A 1 98 ? 14.242 -12.332 -33.566 1.00 63.84 98 LEU A C 1
ATOM 778 O O . LEU A 1 98 ? 14.860 -11.758 -34.453 1.00 63.84 98 LEU A O 1
ATOM 782 N N . PHE A 1 99 ? 13.002 -11.977 -33.238 1.00 66.94 99 PHE A N 1
ATOM 783 C CA . PHE A 1 99 ? 12.277 -10.883 -33.879 1.00 66.94 99 PHE A CA 1
ATOM 784 C C . PHE A 1 99 ? 12.964 -9.521 -33.654 1.00 66.94 99 PHE A C 1
ATOM 786 O O . PHE A 1 99 ? 13.266 -8.816 -34.617 1.00 66.94 99 PHE A O 1
ATOM 793 N N . LEU A 1 100 ? 13.305 -9.173 -32.408 1.00 57.81 100 LEU A N 1
ATOM 794 C CA . LEU A 1 100 ? 13.976 -7.912 -32.055 1.00 57.81 100 LEU A CA 1
ATOM 795 C C . LEU A 1 100 ? 15.418 -7.797 -32.557 1.00 57.81 100 LEU A C 1
ATOM 797 O O . LEU A 1 100 ? 15.873 -6.683 -32.785 1.00 57.81 100 LEU A O 1
ATOM 801 N N . ALA A 1 101 ? 16.143 -8.903 -32.726 1.00 57.16 101 ALA A N 1
ATOM 802 C CA . ALA A 1 101 ? 17.511 -8.908 -33.247 1.00 57.16 101 ALA A CA 1
ATOM 803 C C . ALA A 1 101 ? 17.539 -8.954 -34.781 1.00 57.16 101 ALA A C 1
ATOM 805 O O . ALA A 1 101 ? 18.342 -8.270 -35.420 1.00 57.16 101 ALA A O 1
ATOM 806 N N . CYS A 1 102 ? 16.644 -9.737 -35.387 1.00 58.31 102 CYS A N 1
ATOM 807 C CA . CYS A 1 102 ? 16.625 -9.946 -36.827 1.00 58.31 102 CYS A CA 1
ATOM 808 C C . CYS A 1 102 ? 16.001 -8.751 -37.560 1.00 58.31 102 CYS A C 1
ATOM 810 O O . CYS A 1 102 ? 16.489 -8.393 -38.626 1.00 58.31 102 CYS A O 1
ATOM 812 N N . ILE A 1 103 ? 15.008 -8.057 -36.985 1.00 58.38 103 ILE A N 1
ATOM 813 C CA . ILE A 1 103 ? 14.396 -6.879 -37.628 1.00 58.38 103 ILE A CA 1
ATOM 814 C C . ILE A 1 103 ? 15.395 -5.733 -37.833 1.00 58.38 103 ILE A C 1
ATOM 816 O O . ILE A 1 103 ? 15.520 -5.283 -38.972 1.00 58.38 103 ILE A O 1
ATOM 820 N N . PRO A 1 104 ? 16.153 -5.264 -36.823 1.00 51.81 104 PRO A N 1
ATOM 821 C CA . PRO A 1 104 ? 17.140 -4.207 -37.018 1.00 51.81 104 PRO A CA 1
ATOM 822 C C . PRO A 1 104 ? 18.288 -4.649 -37.924 1.00 51.81 104 PRO A C 1
ATOM 824 O O . PRO A 1 104 ? 18.734 -3.857 -38.749 1.00 51.81 104 PRO A O 1
ATOM 827 N N . ALA A 1 105 ? 18.739 -5.906 -37.815 1.00 54.53 105 ALA A N 1
ATOM 828 C CA . ALA A 1 105 ? 19.828 -6.444 -38.628 1.00 54.53 105 ALA A CA 1
ATOM 829 C C . ALA A 1 105 ? 19.434 -6.596 -40.110 1.00 54.53 105 ALA A C 1
ATOM 831 O O . ALA A 1 105 ? 20.194 -6.195 -40.991 1.00 54.53 105 ALA A O 1
ATOM 832 N N . LEU A 1 106 ? 18.226 -7.096 -40.399 1.00 56.09 106 LEU A N 1
ATOM 833 C CA . LEU A 1 106 ? 17.672 -7.176 -41.756 1.00 56.09 106 LEU A CA 1
ATOM 834 C C . LEU A 1 106 ? 17.340 -5.790 -42.313 1.00 56.09 106 LEU A C 1
ATOM 836 O O . LEU A 1 106 ? 17.591 -5.530 -43.490 1.00 56.09 106 LEU A O 1
ATOM 840 N N . TYR A 1 107 ? 16.807 -4.889 -41.481 1.00 56.78 107 TYR A N 1
ATOM 841 C CA . TYR A 1 107 ? 16.526 -3.508 -41.870 1.00 56.78 107 TYR A CA 1
ATOM 842 C C . TYR A 1 107 ? 17.816 -2.763 -42.236 1.00 56.78 107 TYR A C 1
ATOM 844 O O . TYR A 1 107 ? 17.891 -2.174 -43.313 1.00 56.78 107 TYR A O 1
ATOM 852 N N . MET A 1 108 ? 18.861 -2.855 -41.406 1.00 48.16 108 MET A N 1
ATOM 853 C CA . MET A 1 108 ? 20.194 -2.308 -41.691 1.00 48.16 108 MET A CA 1
ATOM 854 C C . MET A 1 108 ? 20.809 -2.928 -42.954 1.00 48.16 108 MET A C 1
ATOM 856 O O . MET A 1 108 ? 21.239 -2.202 -43.848 1.00 48.16 108 MET A O 1
ATOM 860 N N . SER A 1 109 ? 20.799 -4.259 -43.071 1.00 52.00 109 SER A N 1
ATOM 861 C CA . SER A 1 109 ? 21.393 -4.984 -44.205 1.00 52.00 109 SER A CA 1
ATOM 862 C C . SER A 1 109 ? 20.748 -4.630 -45.553 1.00 52.00 109 SER A C 1
ATOM 864 O O . SER A 1 109 ? 21.455 -4.497 -46.552 1.00 52.00 109 SER A O 1
ATOM 866 N N . ARG A 1 110 ? 19.422 -4.418 -45.588 1.00 51.84 110 ARG A N 1
ATOM 867 C CA . ARG A 1 110 ? 18.679 -4.089 -46.818 1.00 51.84 110 ARG A CA 1
ATOM 868 C C . ARG A 1 110 ? 18.658 -2.599 -47.163 1.00 51.84 110 ARG A C 1
ATOM 870 O O . ARG A 1 110 ? 18.587 -2.272 -48.339 1.00 51.84 110 ARG A O 1
ATOM 877 N N . ARG A 1 111 ? 18.703 -1.688 -46.180 1.00 47.09 111 ARG A N 1
ATOM 878 C CA . ARG A 1 111 ? 18.573 -0.230 -46.417 1.00 47.09 111 ARG A CA 1
ATOM 879 C C . ARG A 1 111 ? 19.898 0.522 -46.559 1.00 47.09 111 ARG A C 1
ATOM 881 O O . ARG A 1 111 ? 19.885 1.633 -47.082 1.00 47.09 111 ARG A O 1
AT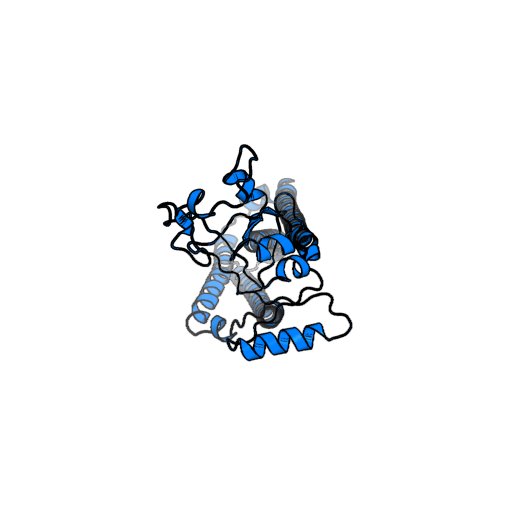OM 888 N N . LEU A 1 112 ? 21.032 -0.029 -46.117 1.00 49.50 112 LEU A N 1
ATOM 889 C CA . LEU A 1 112 ? 22.338 0.618 -46.320 1.00 49.50 112 LEU A CA 1
ATOM 890 C C . LEU A 1 112 ? 22.886 0.568 -47.764 1.00 49.50 112 LEU A C 1
ATOM 892 O O . LEU A 1 112 ? 23.599 1.506 -48.127 1.00 49.50 112 LEU A O 1
ATOM 896 N N . PRO A 1 113 ? 22.590 -0.446 -48.602 1.00 45.03 113 PRO A N 1
ATOM 897 C CA . PRO A 1 113 ? 23.024 -0.448 -50.001 1.00 45.03 113 PRO A CA 1
ATOM 898 C C . PRO A 1 113 ? 22.311 0.606 -50.866 1.00 45.03 113 PRO A C 1
ATOM 900 O O . PRO A 1 113 ? 22.955 1.189 -51.734 1.00 45.03 113 PRO A O 1
ATOM 903 N N . ASP A 1 114 ? 21.034 0.899 -50.575 1.00 42.00 114 ASP A N 1
ATOM 904 C CA . ASP A 1 114 ? 20.176 1.810 -51.360 1.00 42.00 114 ASP A CA 1
ATOM 905 C C . ASP A 1 114 ? 20.190 3.271 -50.882 1.00 42.00 114 ASP A C 1
ATOM 907 O O . ASP A 1 114 ? 19.656 4.155 -51.559 1.00 42.00 114 ASP A O 1
ATOM 911 N N . MET A 1 115 ? 20.814 3.577 -49.736 1.00 43.38 115 MET A N 1
ATOM 912 C CA . MET A 1 115 ? 21.067 4.967 -49.344 1.00 43.38 115 MET A CA 1
ATOM 913 C C . MET A 1 115 ? 22.195 5.550 -50.198 1.00 43.38 115 MET A C 1
ATOM 915 O O . MET A 1 115 ? 23.356 5.649 -49.801 1.00 43.38 115 MET A O 1
ATOM 919 N N . SER A 1 116 ? 21.799 5.941 -51.408 1.00 43.91 116 SER A N 1
ATOM 920 C CA . SER A 1 116 ? 22.518 6.842 -52.291 1.00 43.91 116 SER A CA 1
ATOM 921 C C . SER A 1 116 ? 23.075 8.033 -51.508 1.00 43.91 116 SER A C 1
ATOM 923 O O . SER A 1 116 ? 22.399 8.674 -50.696 1.00 43.91 116 SER A O 1
ATOM 925 N N . VAL A 1 117 ? 24.326 8.348 -51.826 1.00 47.22 117 VAL A N 1
ATOM 926 C CA . VAL A 1 117 ? 25.150 9.460 -51.341 1.00 47.22 117 VAL A CA 1
ATOM 927 C C . VAL A 1 117 ? 24.434 10.832 -51.411 1.00 47.22 117 VAL A C 1
ATOM 929 O O . VAL A 1 117 ? 24.861 11.781 -50.752 1.00 47.22 117 VAL A O 1
ATOM 932 N N . SER A 1 118 ? 23.309 10.962 -52.131 1.00 41.62 118 SER A N 1
ATOM 933 C CA . SER A 1 118 ? 22.538 12.212 -52.232 1.00 41.62 118 SER A CA 1
ATOM 934 C C . SER A 1 118 ? 21.646 12.523 -51.018 1.00 41.62 118 SER A C 1
ATOM 936 O O . SER A 1 118 ? 21.555 13.688 -50.628 1.00 41.62 118 SER A O 1
ATOM 938 N N . MET A 1 119 ? 21.050 11.523 -50.351 1.00 47.25 119 MET A N 1
ATOM 939 C CA . MET A 1 119 ? 20.262 11.754 -49.121 1.00 47.25 119 MET A CA 1
ATOM 940 C C . MET A 1 119 ? 21.178 12.030 -47.912 1.00 47.25 119 MET A C 1
ATOM 942 O O . MET A 1 119 ? 20.811 12.727 -46.966 1.00 47.25 119 MET A O 1
ATOM 946 N N . TYR A 1 120 ? 22.414 11.530 -47.997 1.00 47.41 120 TYR A N 1
ATOM 947 C CA . TYR A 1 120 ? 23.492 11.707 -47.029 1.00 47.41 120 TYR A CA 1
ATOM 948 C C . TYR A 1 120 ? 23.942 13.174 -46.932 1.00 47.41 120 TYR A C 1
ATOM 950 O O . TYR A 1 120 ? 23.994 13.723 -45.838 1.00 47.41 120 TYR A O 1
ATOM 958 N N . ASN A 1 121 ? 24.178 13.876 -48.045 1.00 44.19 121 ASN A N 1
ATOM 959 C CA . ASN A 1 121 ? 24.753 15.229 -47.988 1.00 44.19 121 ASN A CA 1
ATOM 960 C C . ASN A 1 121 ? 23.781 16.298 -47.427 1.00 44.19 121 ASN A C 1
ATOM 962 O O . ASN A 1 121 ? 24.218 17.215 -46.731 1.00 44.19 121 ASN A O 1
ATOM 966 N N . ASN A 1 122 ? 22.467 16.154 -47.657 1.00 44.06 122 ASN A N 1
ATOM 967 C CA . ASN A 1 122 ? 21.450 17.114 -47.192 1.00 44.06 122 ASN A CA 1
ATOM 968 C C . ASN A 1 122 ? 21.043 16.930 -45.718 1.00 44.06 122 ASN A C 1
ATOM 970 O O . ASN A 1 122 ? 20.693 17.907 -45.058 1.00 44.06 122 ASN A O 1
ATOM 974 N N . PHE A 1 123 ? 21.128 15.711 -45.169 1.00 47.00 123 PHE A N 1
ATOM 975 C CA . PHE A 1 123 ? 20.828 15.456 -43.751 1.00 47.00 123 PHE A CA 1
ATOM 976 C C . PHE A 1 123 ? 22.063 15.626 -42.836 1.00 47.00 123 PHE A C 1
ATOM 978 O O . PHE A 1 123 ? 21.918 15.983 -41.666 1.00 47.00 123 PHE A O 1
ATOM 985 N N . TYR A 1 124 ? 23.286 15.393 -43.344 1.00 51.69 124 TYR A N 1
ATOM 986 C CA . TYR A 1 124 ? 24.477 15.159 -42.504 1.00 51.69 124 TYR A CA 1
ATOM 987 C C . TYR A 1 124 ? 25.413 16.360 -42.271 1.00 51.69 124 TYR A C 1
ATOM 989 O O . TYR A 1 124 ? 26.240 16.291 -41.360 1.00 51.69 124 TYR A O 1
ATOM 997 N N . ARG A 1 125 ? 25.313 17.464 -43.028 1.00 47.53 125 ARG A N 1
ATOM 998 C CA . ARG A 1 125 ? 26.243 18.616 -42.908 1.00 47.53 125 ARG A CA 1
ATOM 999 C C . ARG A 1 125 ? 25.703 19.818 -42.112 1.00 47.53 125 ARG A C 1
ATOM 1001 O O . ARG A 1 125 ? 26.434 20.780 -41.898 1.00 47.53 125 ARG A O 1
ATOM 1008 N N . GLY A 1 126 ? 24.447 19.780 -41.654 1.00 55.00 126 GLY A N 1
ATOM 1009 C CA . GLY A 1 126 ? 23.753 20.934 -41.064 1.00 55.00 126 GLY A CA 1
ATOM 1010 C C . GLY A 1 126 ? 23.458 20.851 -39.559 1.00 55.00 126 GLY A C 1
ATOM 1011 O O . GLY A 1 126 ? 23.366 19.771 -38.973 1.00 55.00 126 GLY A O 1
ATOM 1012 N N . LYS A 1 127 ? 23.194 22.023 -38.950 1.00 53.41 127 LYS A N 1
ATOM 1013 C CA . LYS A 1 127 ? 22.756 22.238 -37.546 1.00 53.41 127 LYS A CA 1
ATOM 1014 C C . LYS A 1 127 ? 21.561 21.361 -37.098 1.00 53.41 127 LYS A C 1
ATOM 1016 O O . LYS A 1 127 ? 21.300 21.255 -35.901 1.00 53.41 127 LYS A O 1
ATOM 1021 N N . ALA A 1 128 ? 20.852 20.720 -38.032 1.00 56.94 128 ALA A N 1
ATOM 1022 C CA . ALA A 1 128 ? 19.759 19.778 -37.784 1.00 56.94 128 ALA A CA 1
ATOM 1023 C C . ALA A 1 128 ? 20.200 18.498 -37.038 1.00 56.94 128 ALA A C 1
ATOM 1025 O O . ALA A 1 128 ? 19.457 18.025 -36.181 1.00 56.94 128 ALA A O 1
ATOM 1026 N N . LYS A 1 129 ? 21.429 17.997 -37.270 1.00 59.00 129 LYS A N 1
ATOM 1027 C CA . LYS A 1 129 ? 22.000 16.827 -36.564 1.00 59.00 129 LYS A CA 1
ATOM 1028 C C . LYS A 1 129 ? 22.051 17.041 -35.051 1.00 59.00 129 LYS A C 1
ATOM 1030 O O . LYS A 1 129 ? 21.574 16.207 -34.285 1.00 59.00 129 LYS A O 1
ATOM 1035 N N . GLY A 1 130 ? 22.631 18.169 -34.633 1.00 61.72 130 GLY A N 1
ATOM 1036 C CA . GLY A 1 130 ? 22.698 18.545 -33.222 1.00 61.72 130 GLY A CA 1
ATOM 1037 C C . GLY A 1 130 ? 21.299 18.726 -32.649 1.00 61.72 130 GLY A C 1
ATOM 1038 O O . GLY A 1 130 ? 20.999 18.194 -31.594 1.00 61.72 130 GLY A O 1
ATOM 1039 N N . ARG A 1 131 ? 20.402 19.373 -33.400 1.00 66.81 131 ARG A N 1
ATOM 1040 C CA . ARG A 1 131 ? 19.040 19.656 -32.941 1.00 66.81 131 ARG A CA 1
ATOM 1041 C C . ARG A 1 131 ? 18.226 18.391 -32.642 1.00 66.81 131 ARG A C 1
ATOM 1043 O O . ARG A 1 131 ? 17.554 18.370 -31.620 1.00 66.81 131 ARG A O 1
ATOM 1050 N N . ILE A 1 132 ? 18.322 17.338 -33.461 1.00 67.88 132 ILE A N 1
ATOM 1051 C CA . ILE A 1 132 ? 17.607 16.071 -33.215 1.00 67.88 132 ILE A CA 1
ATOM 1052 C C . ILE A 1 132 ? 18.164 15.367 -31.976 1.00 67.88 132 ILE A C 1
ATOM 1054 O O . ILE A 1 132 ? 17.397 15.058 -31.068 1.00 67.88 132 ILE A O 1
ATOM 1058 N N . ILE A 1 133 ? 19.485 15.177 -31.889 1.00 69.50 133 ILE A N 1
ATOM 1059 C CA . ILE A 1 133 ? 20.121 14.500 -30.744 1.00 69.50 133 ILE A CA 1
ATOM 1060 C C . ILE A 1 133 ? 19.866 15.279 -29.448 1.00 69.50 133 ILE A C 1
ATOM 1062 O O . ILE A 1 133 ? 19.477 14.696 -28.439 1.00 69.50 133 ILE A O 1
ATOM 1066 N N . THR A 1 134 ? 20.012 16.606 -29.488 1.00 71.81 134 THR A N 1
ATOM 1067 C CA . THR A 1 134 ? 19.719 17.485 -28.355 1.00 71.81 134 THR A CA 1
ATOM 1068 C C . THR A 1 134 ? 18.238 17.432 -27.980 1.00 71.81 134 THR A C 1
ATOM 1070 O O . THR A 1 134 ? 17.938 17.316 -26.799 1.00 71.81 134 THR A O 1
ATOM 1073 N N . SER A 1 135 ? 17.306 17.434 -28.941 1.00 72.19 135 SER A N 1
ATOM 1074 C CA . SER A 1 135 ? 15.870 17.308 -28.640 1.00 72.19 135 SER A CA 1
ATOM 1075 C C . SER A 1 135 ? 15.526 15.969 -27.985 1.00 72.19 135 SER A C 1
ATOM 1077 O O . SER A 1 135 ? 14.777 15.932 -27.013 1.00 72.19 135 SER A O 1
ATOM 1079 N N . LEU A 1 136 ? 16.137 14.880 -28.456 1.00 70.12 136 LEU A N 1
ATOM 1080 C CA . LEU A 1 136 ? 15.908 13.539 -27.934 1.00 70.12 136 LEU A CA 1
ATOM 1081 C C . LEU A 1 136 ? 16.464 13.394 -26.512 1.00 70.12 136 LEU A C 1
ATOM 1083 O O . LEU A 1 136 ? 15.806 12.832 -25.638 1.00 70.12 136 LEU A O 1
ATOM 1087 N N . ALA A 1 137 ? 17.643 13.971 -26.261 1.00 75.19 137 ALA A N 1
ATOM 1088 C CA . ALA A 1 137 ? 18.235 14.034 -24.931 1.00 75.19 137 ALA A CA 1
ATOM 1089 C C . ALA A 1 137 ? 17.384 14.878 -23.968 1.00 75.19 137 ALA A C 1
ATOM 1091 O O . ALA A 1 137 ? 17.164 14.465 -22.833 1.00 75.19 137 ALA A O 1
ATOM 1092 N N . ILE A 1 138 ? 16.855 16.023 -24.417 1.00 80.81 138 ILE A N 1
ATOM 1093 C CA . ILE A 1 138 ? 15.973 16.874 -23.603 1.00 80.81 138 ILE A CA 1
ATOM 1094 C C . ILE A 1 138 ? 14.704 16.111 -23.205 1.00 80.81 138 ILE A C 1
ATOM 1096 O O . ILE A 1 138 ? 14.357 16.098 -22.027 1.00 80.81 138 ILE A O 1
ATOM 1100 N N . VAL A 1 139 ? 14.049 15.417 -24.143 1.00 77.19 139 VAL A N 1
ATOM 1101 C CA . VAL A 1 139 ? 12.870 14.585 -23.838 1.00 77.19 139 VAL A CA 1
ATOM 1102 C C . VAL A 1 139 ? 13.212 13.498 -22.815 1.00 77.19 139 VAL A C 1
ATOM 1104 O O . VAL A 1 139 ? 12.474 13.314 -21.851 1.00 77.19 139 VAL A O 1
ATOM 1107 N N . GLN A 1 140 ? 14.359 12.829 -22.956 1.00 76.25 140 GLN A N 1
ATOM 1108 C CA . GLN A 1 140 ? 14.816 11.829 -21.987 1.00 76.25 140 GLN A CA 1
ATOM 1109 C C . GLN A 1 140 ? 14.999 12.431 -20.583 1.00 76.25 140 GLN A C 1
ATOM 1111 O O . GLN A 1 140 ? 14.568 11.830 -19.599 1.00 76.25 140 GLN A O 1
ATOM 1116 N N . PHE A 1 141 ? 15.606 13.617 -20.473 1.00 81.12 141 PHE A N 1
ATOM 1117 C CA . PHE A 1 141 ? 15.758 14.305 -19.189 1.00 81.12 141 PHE A CA 1
ATOM 1118 C C . PHE A 1 141 ? 14.409 14.689 -18.576 1.00 81.12 141 PHE A C 1
ATOM 1120 O O . PHE A 1 141 ? 14.221 14.491 -17.378 1.00 81.12 141 PHE A O 1
ATOM 1127 N N . ILE A 1 142 ? 13.454 15.162 -19.382 1.00 85.56 142 ILE A N 1
ATOM 1128 C CA . ILE A 1 142 ? 12.096 15.481 -18.917 1.00 85.56 142 ILE A CA 1
ATOM 1129 C C . ILE A 1 142 ? 11.429 14.240 -18.308 1.00 85.56 142 ILE A C 1
ATOM 1131 O O . ILE A 1 142 ? 10.919 14.304 -17.190 1.00 85.56 142 ILE A O 1
ATOM 1135 N N . ILE A 1 143 ? 11.480 13.092 -18.993 1.00 79.00 143 ILE A N 1
ATOM 1136 C CA . ILE A 1 143 ? 10.864 11.852 -18.494 1.00 79.00 143 ILE A CA 1
ATOM 1137 C C . ILE A 1 143 ? 11.568 11.371 -17.210 1.00 79.00 143 ILE A C 1
ATOM 1139 O O . ILE A 1 143 ? 10.898 10.939 -16.269 1.00 79.00 143 ILE A O 1
ATOM 1143 N N . SER A 1 144 ? 12.896 11.506 -17.117 1.00 82.19 144 SER A N 1
ATOM 1144 C CA . SER A 1 144 ? 13.649 11.203 -15.889 1.00 82.19 144 SER A CA 1
ATOM 1145 C C . SER A 1 144 ? 13.216 12.073 -14.705 1.00 82.19 144 SER A C 1
ATOM 1147 O O . SER A 1 144 ? 13.018 11.550 -13.609 1.00 82.19 144 SER A O 1
ATOM 1149 N N . PHE A 1 145 ? 13.021 13.381 -14.910 1.00 87.44 145 PHE A N 1
ATOM 1150 C CA . PHE A 1 145 ? 12.528 14.272 -13.855 1.00 87.44 145 PHE A CA 1
ATOM 1151 C C . PHE A 1 145 ? 11.122 13.885 -13.390 1.00 87.44 145 PHE A C 1
ATOM 1153 O O . PHE A 1 145 ? 10.885 13.818 -12.185 1.00 87.44 145 PHE A O 1
ATOM 1160 N N . ILE A 1 146 ? 10.216 13.553 -14.316 1.00 85.94 146 ILE A N 1
ATOM 1161 C CA . ILE A 1 146 ? 8.863 13.081 -13.982 1.00 85.94 146 ILE A CA 1
ATOM 1162 C C . ILE A 1 146 ? 8.926 11.816 -13.113 1.00 85.94 146 ILE A C 1
ATOM 1164 O O . ILE A 1 146 ? 8.202 11.715 -12.124 1.00 85.94 146 ILE A O 1
ATOM 1168 N N . LEU A 1 147 ? 9.814 10.868 -13.430 1.00 81.94 147 LEU A N 1
ATOM 1169 C CA . LEU A 1 147 ? 9.996 9.654 -12.627 1.00 81.94 147 LEU A CA 1
ATOM 1170 C C . LEU A 1 147 ? 10.528 9.937 -11.222 1.00 81.94 147 LEU A C 1
ATOM 1172 O O . LEU A 1 147 ? 10.031 9.348 -10.265 1.00 81.94 147 LEU A O 1
ATOM 1176 N N . ILE A 1 148 ? 11.522 10.819 -11.091 1.00 87.19 148 ILE A N 1
ATOM 1177 C CA . ILE A 1 148 ? 12.086 11.193 -9.787 1.00 87.19 148 ILE A CA 1
ATOM 1178 C C . ILE A 1 148 ? 11.007 11.850 -8.925 1.00 87.19 148 ILE A C 1
ATOM 1180 O O . ILE A 1 148 ? 10.794 11.436 -7.786 1.00 87.19 148 ILE A O 1
ATOM 1184 N N . ILE A 1 149 ? 10.283 12.826 -9.480 1.00 88.75 149 ILE A N 1
ATOM 1185 C CA . ILE A 1 149 ? 9.203 13.524 -8.774 1.00 88.75 149 ILE A CA 1
ATOM 1186 C C . ILE A 1 149 ? 8.092 12.540 -8.395 1.00 88.75 149 ILE A C 1
ATOM 1188 O O . ILE A 1 149 ? 7.640 12.545 -7.252 1.00 88.75 149 ILE A O 1
ATOM 1192 N N . GLY A 1 150 ? 7.693 11.655 -9.313 1.00 85.00 150 GLY A N 1
ATOM 1193 C CA . GLY A 1 150 ? 6.695 10.621 -9.052 1.00 85.00 150 GLY A CA 1
ATOM 1194 C C . GLY A 1 150 ? 7.121 9.667 -7.936 1.00 85.00 150 GLY A C 1
ATOM 1195 O O . GLY A 1 150 ? 6.340 9.404 -7.027 1.00 85.00 150 GLY A O 1
ATOM 1196 N N . ASN A 1 151 ? 8.373 9.199 -7.943 1.00 85.81 151 ASN A N 1
ATOM 1197 C CA . ASN A 1 151 ? 8.888 8.320 -6.893 1.00 85.81 151 ASN A CA 1
ATOM 1198 C C . ASN A 1 151 ? 8.934 9.017 -5.527 1.00 85.81 151 ASN A C 1
ATOM 1200 O O . ASN A 1 151 ? 8.506 8.433 -4.535 1.00 85.81 151 ASN A O 1
ATOM 1204 N N . ILE A 1 152 ? 9.399 10.270 -5.477 1.00 87.44 152 ILE A N 1
ATOM 1205 C CA . ILE A 1 152 ? 9.413 11.069 -4.244 1.00 87.44 152 ILE A CA 1
ATOM 1206 C C . ILE A 1 152 ? 7.986 11.311 -3.746 1.00 87.44 152 ILE A C 1
ATOM 1208 O O . ILE A 1 152 ? 7.741 11.209 -2.548 1.00 87.44 152 ILE A O 1
ATOM 1212 N N . SER A 1 153 ? 7.043 11.602 -4.644 1.00 87.75 153 SER A N 1
ATOM 1213 C CA . SER A 1 153 ? 5.638 11.813 -4.290 1.00 87.75 153 SER A CA 1
ATOM 1214 C C . SER A 1 153 ? 5.028 10.55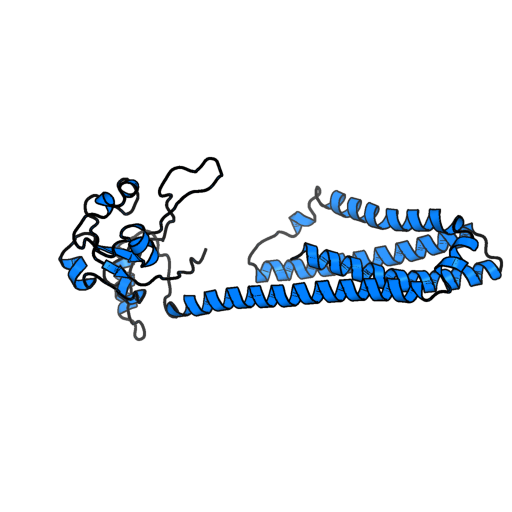6 -3.674 1.00 87.75 153 SER A C 1
ATOM 1216 O O . SER A 1 153 ? 4.496 10.630 -2.572 1.00 87.75 153 SER A O 1
ATOM 1218 N N . VAL A 1 154 ? 5.198 9.390 -4.308 1.00 83.38 154 VAL A N 1
ATOM 1219 C CA . VAL A 1 154 ? 4.730 8.106 -3.760 1.00 83.38 154 VAL A CA 1
ATOM 1220 C C . VAL A 1 154 ? 5.401 7.801 -2.422 1.00 83.38 154 VAL A C 1
ATOM 1222 O O . VAL A 1 154 ? 4.721 7.441 -1.467 1.00 83.38 154 VAL A O 1
ATOM 1225 N N . ARG A 1 155 ? 6.720 8.004 -2.301 1.00 82.31 155 ARG A N 1
ATOM 1226 C CA . ARG A 1 155 ? 7.425 7.822 -1.021 1.00 82.31 155 ARG A CA 1
ATOM 1227 C C . ARG A 1 155 ? 6.887 8.741 0.071 1.00 82.31 155 ARG A C 1
ATOM 1229 O O . ARG A 1 155 ? 6.741 8.296 1.201 1.00 82.31 155 ARG A O 1
ATOM 1236 N N . ARG A 1 156 ? 6.573 9.998 -0.252 1.00 83.69 156 ARG A N 1
ATOM 1237 C CA . ARG A 1 156 ? 5.952 10.933 0.694 1.00 83.69 156 ARG A CA 1
ATOM 1238 C C . ARG A 1 156 ? 4.536 10.514 1.062 1.00 83.69 156 ARG A C 1
ATOM 1240 O O . ARG A 1 156 ? 4.199 10.595 2.231 1.00 83.69 156 ARG A O 1
ATOM 1247 N N . GLN A 1 157 ? 3.733 10.043 0.110 1.00 78.06 157 GLN A N 1
ATOM 1248 C CA . GLN A 1 157 ? 2.396 9.517 0.400 1.00 78.06 157 GLN A CA 1
ATOM 1249 C C . GLN A 1 157 ? 2.474 8.328 1.361 1.00 78.06 157 GLN A C 1
ATOM 1251 O O . GLN A 1 157 ? 1.774 8.313 2.364 1.00 78.06 157 GLN A O 1
ATOM 1256 N N . ILE A 1 158 ? 3.386 7.388 1.106 1.00 80.31 158 ILE A N 1
ATOM 1257 C CA . ILE A 1 158 ? 3.639 6.253 1.997 1.00 80.31 158 ILE A CA 1
ATOM 1258 C C . ILE A 1 158 ? 4.121 6.732 3.373 1.00 80.31 158 ILE A C 1
ATOM 1260 O O . ILE A 1 158 ? 3.626 6.252 4.383 1.00 80.31 158 ILE A O 1
ATOM 1264 N N . SER A 1 159 ? 5.032 7.708 3.434 1.00 78.69 159 SER A N 1
ATOM 1265 C CA . SER A 1 159 ? 5.490 8.287 4.705 1.00 78.69 159 SER A CA 1
ATOM 1266 C C . SER A 1 159 ? 4.350 8.932 5.486 1.00 78.69 159 SER A C 1
ATOM 1268 O O . SER A 1 159 ? 4.249 8.705 6.676 1.00 78.69 159 SER A O 1
ATOM 1270 N N . LEU A 1 160 ? 3.459 9.680 4.830 1.00 78.31 160 LEU A N 1
ATOM 1271 C CA . LEU A 1 160 ? 2.296 10.282 5.488 1.00 78.31 160 LEU A CA 1
ATOM 1272 C C . LEU A 1 160 ? 1.316 9.224 6.005 1.00 78.31 160 LEU A C 1
ATOM 1274 O O . LEU A 1 160 ? 0.680 9.433 7.035 1.00 78.31 160 LEU A O 1
ATOM 1278 N N . LEU A 1 161 ? 1.182 8.099 5.297 1.00 72.00 161 LEU A N 1
ATOM 1279 C CA . LEU A 1 161 ? 0.417 6.953 5.785 1.00 72.00 161 LEU A CA 1
ATOM 1280 C C . LEU A 1 161 ? 1.085 6.333 7.018 1.00 72.00 161 LEU A C 1
ATOM 1282 O O . LEU A 1 161 ? 0.385 6.029 7.978 1.00 72.00 161 LEU A O 1
ATOM 1286 N N . TYR A 1 162 ? 2.414 6.197 7.023 1.00 68.56 162 TYR A N 1
ATOM 1287 C CA . TYR A 1 162 ? 3.157 5.707 8.186 1.00 68.56 162 TYR A CA 1
ATOM 1288 C C . TYR A 1 162 ? 3.104 6.666 9.376 1.00 68.56 162 TYR A C 1
ATOM 1290 O O . TYR A 1 162 ? 2.868 6.198 10.478 1.00 68.56 162 TYR A O 1
ATOM 1298 N N . ASP A 1 163 ? 3.250 7.977 9.173 1.00 70.38 163 ASP A N 1
ATOM 1299 C CA . ASP A 1 163 ? 3.166 8.978 10.246 1.00 70.38 163 ASP A CA 1
ATOM 1300 C C . ASP A 1 163 ? 1.769 8.968 10.888 1.00 70.38 163 ASP A C 1
ATOM 1302 O O . ASP A 1 163 ? 1.631 9.039 12.105 1.00 70.38 163 ASP A O 1
ATOM 1306 N N . LYS A 1 164 ? 0.707 8.814 10.083 1.00 66.62 164 LYS A N 1
ATOM 1307 C CA . LYS A 1 164 ? -0.657 8.626 10.604 1.00 66.62 164 LYS A CA 1
ATOM 1308 C C . LYS A 1 164 ? -0.833 7.290 11.329 1.00 66.62 164 LYS A C 1
ATOM 1310 O O . LYS A 1 164 ? -1.559 7.238 12.319 1.00 66.62 164 LYS A O 1
ATOM 1315 N N . ALA A 1 165 ? -0.180 6.233 10.847 1.00 62.25 165 ALA A N 1
ATOM 1316 C CA . ALA A 1 165 ? -0.156 4.928 11.499 1.00 62.25 165 ALA A CA 1
ATOM 1317 C C . ALA A 1 165 ? 0.746 4.902 12.750 1.00 62.25 165 ALA A C 1
ATOM 1319 O O . ALA A 1 165 ? 0.612 4.002 13.573 1.00 62.25 165 ALA A O 1
ATOM 1320 N N . GLU A 1 166 ? 1.634 5.885 12.937 1.00 61.25 166 GLU A N 1
ATOM 1321 C CA . GLU A 1 166 ? 2.522 5.976 14.102 1.00 61.25 166 GLU A CA 1
ATOM 1322 C C . GLU A 1 166 ? 1.742 6.206 15.407 1.00 61.25 166 GLU A C 1
ATOM 1324 O O . GLU A 1 166 ? 2.225 5.845 16.478 1.00 61.25 166 GLU A O 1
ATOM 1329 N N . ASN A 1 167 ? 0.492 6.677 15.317 1.00 62.75 167 ASN A N 1
ATOM 1330 C CA . ASN A 1 167 ? -0.449 6.697 16.441 1.00 62.75 167 ASN A CA 1
ATOM 1331 C C . ASN A 1 167 ? -0.728 5.296 17.030 1.00 62.75 167 ASN A C 1
ATOM 1333 O O . ASN A 1 167 ? -1.173 5.208 18.167 1.00 62.75 167 ASN A O 1
ATOM 1337 N N . TYR A 1 168 ? -0.428 4.218 16.295 1.00 66.50 168 TYR A N 1
ATOM 1338 C CA . TYR A 1 168 ? -0.591 2.820 16.723 1.00 66.50 168 TYR A CA 1
ATOM 1339 C C . TYR A 1 168 ? 0.748 2.135 17.052 1.00 66.50 168 TYR A C 1
ATOM 1341 O O . TYR A 1 168 ? 0.838 0.910 17.164 1.00 66.50 168 TYR A O 1
ATOM 1349 N N . LYS A 1 169 ? 1.837 2.903 17.182 1.00 66.56 169 LYS A N 1
ATOM 1350 C CA . LYS A 1 169 ? 3.169 2.366 17.482 1.00 66.56 169 LYS A CA 1
ATOM 1351 C C . LYS A 1 169 ? 3.197 1.771 18.892 1.00 66.56 169 LYS A C 1
ATOM 1353 O O . LYS A 1 169 ? 2.966 2.469 19.871 1.00 66.56 169 LYS A O 1
ATOM 1358 N N . GLY A 1 170 ? 3.552 0.490 18.990 1.00 71.56 170 GLY A N 1
ATOM 1359 C CA . GLY A 1 170 ? 3.576 -0.252 20.257 1.00 71.56 170 GLY A CA 1
ATOM 1360 C C . GLY A 1 170 ? 2.378 -1.180 20.463 1.00 71.56 170 GLY A C 1
ATOM 1361 O O . GLY A 1 170 ? 2.369 -1.921 21.441 1.00 71.56 170 GLY A O 1
ATOM 1362 N N . ILE A 1 171 ? 1.422 -1.193 19.529 1.00 79.69 171 ILE A N 1
ATOM 1363 C CA . ILE A 1 171 ? 0.334 -2.171 19.495 1.00 79.69 171 ILE A CA 1
ATOM 1364 C C . ILE A 1 171 ? 0.796 -3.369 18.666 1.00 79.69 171 ILE A C 1
ATOM 1366 O O . ILE A 1 171 ? 1.211 -3.229 17.514 1.00 79.69 171 ILE A O 1
ATOM 1370 N N . TYR A 1 172 ? 0.749 -4.552 19.272 1.00 80.88 172 TYR A N 1
ATOM 1371 C CA . TYR A 1 172 ? 1.112 -5.809 18.628 1.00 80.88 172 TYR A CA 1
ATOM 1372 C C . TYR A 1 172 ? -0.107 -6.719 18.588 1.00 80.88 172 TYR A C 1
ATOM 1374 O O . TYR A 1 172 ? -0.611 -7.126 19.632 1.00 80.88 172 TYR A O 1
ATOM 1382 N N . THR A 1 173 ? -0.548 -7.063 17.382 1.00 79.88 173 THR A N 1
ATOM 1383 C CA . THR A 1 173 ? -1.670 -7.979 17.166 1.00 79.88 173 THR A CA 1
ATOM 1384 C C . THR A 1 173 ? -1.140 -9.368 16.839 1.00 79.88 173 THR A C 1
ATOM 1386 O O . THR A 1 173 ? -0.288 -9.535 15.965 1.00 79.88 173 THR A O 1
ATOM 1389 N N . PHE A 1 174 ? -1.654 -10.380 17.528 1.00 79.38 174 PHE A N 1
ATOM 1390 C CA . PHE A 1 174 ? -1.333 -11.781 17.287 1.00 79.38 174 PHE A CA 1
ATOM 1391 C C . PHE A 1 174 ? -2.631 -12.575 17.167 1.00 79.38 174 PHE A C 1
ATOM 1393 O O . PHE A 1 174 ? -3.506 -12.485 18.023 1.00 79.38 174 PHE A O 1
ATOM 1400 N N . SER A 1 175 ? -2.754 -13.364 16.099 1.00 78.00 175 SER A N 1
ATOM 1401 C CA . SER A 1 175 ? -3.858 -14.311 15.966 1.00 78.00 175 SER A CA 1
A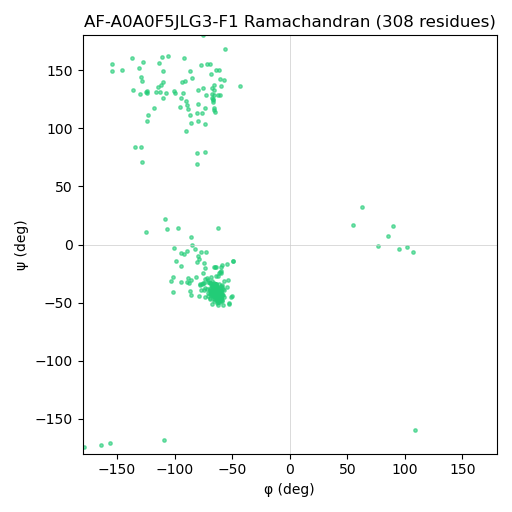TOM 1402 C C . SER A 1 175 ? -3.537 -15.550 16.794 1.00 78.00 175 SER A C 1
ATOM 1404 O O . SER A 1 175 ? -2.508 -16.201 16.597 1.00 78.00 175 SER A O 1
ATOM 1406 N N . VAL A 1 176 ? -4.406 -15.849 17.750 1.00 72.38 176 VAL A N 1
ATOM 1407 C CA . VAL A 1 176 ? -4.342 -17.039 18.599 1.00 72.38 176 VAL A CA 1
ATOM 1408 C C . VAL A 1 176 ? -5.597 -17.831 18.267 1.00 72.38 176 VAL A C 1
ATOM 1410 O O . VAL A 1 176 ? -6.663 -17.236 18.160 1.00 72.38 176 VAL A O 1
ATOM 1413 N N . GLY A 1 177 ? -5.456 -19.135 18.012 1.00 71.25 177 GLY A N 1
ATOM 1414 C CA . GLY A 1 177 ? -6.561 -19.965 17.513 1.00 71.25 177 GLY A CA 1
ATOM 1415 C C . GLY A 1 177 ? -7.813 -19.940 18.402 1.00 71.25 177 GLY A C 1
ATOM 1416 O O . GLY A 1 177 ? -7.747 -19.514 19.549 1.00 71.25 177 GLY A O 1
ATOM 1417 N N . ASP A 1 178 ? -8.919 -20.477 17.884 1.00 73.12 178 ASP A N 1
ATOM 1418 C CA . ASP A 1 178 ? -10.314 -20.275 18.339 1.00 73.12 178 ASP A CA 1
ATOM 1419 C C . ASP A 1 178 ? -10.691 -20.736 19.771 1.00 73.12 178 ASP A C 1
ATOM 1421 O O . ASP A 1 178 ? -11.870 -20.863 20.099 1.00 73.12 178 ASP A O 1
ATOM 1425 N N . ASN A 1 179 ? -9.736 -21.033 20.656 1.00 82.06 179 ASN A N 1
ATOM 1426 C CA . ASN A 1 179 ? -10.039 -21.436 22.029 1.00 82.06 179 ASN A CA 1
ATOM 1427 C C . ASN A 1 179 ? -10.116 -20.224 22.974 1.00 82.06 179 ASN A C 1
ATOM 1429 O O . ASN A 1 179 ? -9.098 -19.793 23.524 1.00 82.06 179 ASN A O 1
ATOM 1433 N N . GLU A 1 180 ? -11.336 -19.750 23.241 1.00 78.00 180 GLU A N 1
ATOM 1434 C CA . GLU A 1 180 ? -11.620 -18.619 24.139 1.00 78.00 180 GLU A CA 1
ATOM 1435 C C . GLU A 1 180 ? -10.943 -18.748 25.512 1.00 78.00 180 GLU A C 1
ATOM 1437 O O . GLU A 1 180 ? -10.316 -17.808 25.995 1.00 78.00 180 GLU A O 1
ATOM 1442 N N . THR A 1 181 ? -10.988 -19.930 26.142 1.00 82.31 181 THR A N 1
ATOM 1443 C CA . THR A 1 181 ? -10.408 -20.115 27.488 1.00 82.31 181 THR A CA 1
ATOM 1444 C C . THR A 1 181 ? -8.891 -19.911 27.480 1.00 82.31 181 THR A C 1
ATOM 1446 O O . THR A 1 181 ? -8.313 -19.391 28.437 1.00 82.31 181 THR A O 1
ATOM 1449 N N . SER A 1 182 ? -8.226 -20.324 26.399 1.00 83.19 182 SER A N 1
ATOM 1450 C CA . SER A 1 182 ? -6.794 -20.096 26.210 1.00 83.19 182 SER A CA 1
ATOM 1451 C C . SER A 1 182 ? -6.491 -18.627 25.920 1.00 83.19 182 SER A C 1
ATOM 1453 O O . SER A 1 182 ? -5.498 -18.120 26.440 1.00 83.19 182 SER A O 1
ATOM 1455 N N . MET A 1 183 ? -7.343 -17.941 25.151 1.00 83.31 183 MET A N 1
ATOM 1456 C CA . MET A 1 183 ? -7.203 -16.513 24.850 1.00 83.31 183 MET A CA 1
ATOM 1457 C C . MET A 1 183 ? -7.344 -15.642 26.103 1.00 83.31 183 MET A C 1
ATOM 1459 O O . MET A 1 183 ? -6.486 -14.796 26.339 1.00 83.31 183 MET A O 1
ATOM 1463 N N . PHE A 1 184 ? -8.339 -15.897 26.961 1.00 85.31 184 PHE A N 1
ATOM 1464 C CA . PHE A 1 184 ? -8.504 -15.157 28.220 1.00 85.31 184 PHE A CA 1
ATOM 1465 C C . PHE A 1 184 ? -7.307 -15.333 29.161 1.00 85.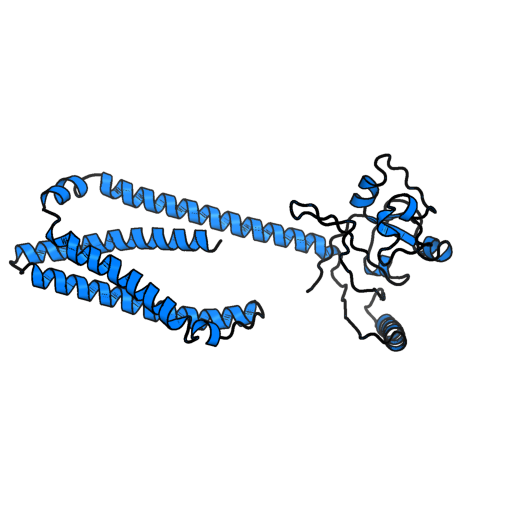31 184 PHE A C 1
ATOM 1467 O O . PHE A 1 184 ? -6.775 -14.353 29.680 1.00 85.31 184 PHE A O 1
ATOM 1474 N N . ARG A 1 185 ? -6.810 -16.567 29.326 1.00 85.75 185 ARG A N 1
ATOM 1475 C CA . ARG A 1 185 ? -5.594 -16.816 30.123 1.00 85.75 185 ARG A CA 1
ATOM 1476 C C . ARG A 1 185 ? -4.369 -16.136 29.527 1.00 85.75 185 ARG A C 1
ATOM 1478 O O . ARG A 1 185 ? -3.491 -15.688 30.258 1.00 85.75 185 ARG A O 1
ATOM 1485 N N . LEU A 1 186 ? -4.273 -16.095 28.200 1.00 86.38 186 LEU A N 1
ATOM 1486 C CA . LEU A 1 186 ? -3.181 -15.412 27.522 1.00 86.38 186 LEU A CA 1
ATOM 1487 C C . LEU A 1 186 ? -3.253 -13.898 27.754 1.00 86.38 186 LEU A C 1
ATOM 1489 O O . LEU A 1 186 ? -2.227 -13.317 28.099 1.00 86.38 186 LEU A O 1
ATOM 1493 N N . LYS A 1 187 ? -4.442 -13.286 27.643 1.00 88.44 187 LYS A N 1
ATOM 1494 C CA . LYS A 1 187 ? -4.680 -11.872 27.977 1.00 88.44 187 LYS A CA 1
ATOM 1495 C C . LYS A 1 187 ? -4.196 -11.564 29.394 1.00 88.44 187 LYS A C 1
ATOM 1497 O O . LYS A 1 187 ? -3.402 -10.646 29.572 1.00 88.44 187 LYS A O 1
ATOM 1502 N N . GLU A 1 188 ? -4.608 -12.363 30.377 1.00 87.31 188 GLU A N 1
ATOM 1503 C CA . GLU A 1 188 ? -4.234 -12.182 31.786 1.00 87.31 188 GLU A CA 1
ATOM 1504 C C . GLU A 1 188 ? -2.716 -12.303 32.006 1.00 87.31 188 GLU A C 1
ATOM 1506 O O . GLU A 1 188 ? -2.093 -11.434 32.620 1.00 87.31 188 GLU A O 1
ATOM 1511 N N . ASN A 1 189 ? -2.088 -13.334 31.431 1.00 88.62 189 ASN A N 1
ATOM 1512 C CA . ASN A 1 189 ? -0.643 -13.536 31.533 1.00 88.62 189 ASN A CA 1
ATOM 1513 C C . ASN A 1 189 ? 0.146 -12.386 30.896 1.00 88.62 189 ASN A C 1
ATOM 1515 O O . ASN A 1 189 ? 1.121 -11.917 31.480 1.00 88.62 189 ASN A O 1
ATOM 1519 N N . ILE A 1 190 ? -0.261 -11.922 29.712 1.00 88.12 190 ILE A N 1
ATOM 1520 C CA . ILE A 1 190 ? 0.401 -10.812 29.019 1.00 88.12 190 ILE A CA 1
ATOM 1521 C C . ILE A 1 190 ? 0.186 -9.507 29.789 1.00 88.12 190 ILE A C 1
ATOM 1523 O O . ILE A 1 190 ? 1.148 -8.779 30.012 1.00 88.12 190 ILE A O 1
ATOM 1527 N N . GLY A 1 191 ? -1.028 -9.242 30.275 1.00 87.06 191 GLY A N 1
ATOM 1528 C CA . GLY A 1 191 ? -1.321 -8.057 31.085 1.00 87.06 191 GLY A CA 1
ATOM 1529 C C . GLY A 1 191 ? -0.494 -7.976 32.373 1.00 87.06 191 GLY A C 1
ATOM 1530 O O . GLY A 1 191 ? -0.244 -6.884 32.874 1.00 87.06 191 GLY A O 1
ATOM 1531 N N . SER A 1 192 ? -0.007 -9.112 32.885 1.00 88.69 192 SER A N 1
ATOM 1532 C CA . SER A 1 192 ? 0.864 -9.158 34.067 1.00 88.69 192 SER A CA 1
ATOM 1533 C C . SER A 1 192 ? 2.336 -8.798 33.801 1.00 88.69 192 SER A C 1
ATOM 1535 O O . SER A 1 192 ? 3.099 -8.589 34.749 1.00 88.69 192 SER A O 1
ATOM 1537 N N . LEU A 1 193 ? 2.767 -8.728 32.536 1.00 90.25 193 LEU A N 1
ATOM 1538 C CA . LEU A 1 193 ? 4.159 -8.443 32.184 1.00 90.25 193 LEU A CA 1
ATOM 1539 C C . LEU A 1 193 ? 4.498 -6.959 32.372 1.00 90.25 193 LEU A C 1
ATOM 1541 O O . LEU A 1 193 ? 3.789 -6.062 31.916 1.00 90.25 193 LEU A O 1
ATOM 1545 N N . SER A 1 194 ? 5.651 -6.686 32.984 1.00 83.88 194 SER A N 1
ATOM 1546 C CA . SER A 1 194 ? 6.140 -5.319 33.151 1.00 83.88 194 SER A CA 1
ATOM 1547 C C . SER A 1 194 ? 6.505 -4.694 31.798 1.00 83.88 194 SER A C 1
ATOM 1549 O O . SER A 1 194 ? 7.314 -5.226 31.040 1.00 83.88 194 SER A O 1
ATOM 1551 N N . GLY A 1 195 ? 5.907 -3.539 31.496 1.00 83.19 195 GLY A N 1
ATOM 1552 C CA . GLY A 1 195 ? 6.103 -2.813 30.234 1.00 83.19 195 GLY A CA 1
ATOM 1553 C C . GLY A 1 195 ? 4.912 -2.867 29.275 1.00 83.19 195 GLY A C 1
ATOM 1554 O O . GLY A 1 195 ? 4.923 -2.144 28.281 1.00 83.19 195 GLY A O 1
ATOM 1555 N N . ILE A 1 196 ? 3.880 -3.657 29.582 1.00 85.94 196 ILE A N 1
ATOM 1556 C CA . ILE A 1 196 ? 2.616 -3.679 28.839 1.00 85.94 196 ILE A CA 1
ATOM 1557 C C . ILE A 1 196 ? 1.624 -2.740 29.530 1.00 85.94 196 ILE A C 1
ATOM 1559 O O . ILE A 1 196 ? 1.429 -2.827 30.738 1.00 85.94 196 ILE A O 1
ATOM 1563 N N . GLN A 1 197 ? 1.052 -1.795 28.777 1.00 85.69 197 GLN A N 1
ATOM 1564 C CA . GLN A 1 197 ? 0.130 -0.789 29.322 1.00 85.69 197 GLN A CA 1
ATOM 1565 C C . GLN A 1 197 ? -1.310 -1.300 29.382 1.00 85.69 197 GLN A C 1
ATOM 1567 O O . GLN A 1 197 ? -1.986 -1.095 30.383 1.00 85.69 197 GLN A O 1
ATOM 1572 N N . ALA A 1 198 ? -1.757 -1.972 28.322 1.00 86.75 198 ALA A N 1
ATOM 1573 C CA . ALA A 1 198 ? -3.093 -2.534 28.205 1.00 86.75 198 ALA A CA 1
ATOM 1574 C C . ALA A 1 198 ? -3.070 -3.718 27.227 1.00 86.75 198 ALA A C 1
ATOM 1576 O O . ALA A 1 198 ? -2.193 -3.806 26.362 1.00 86.75 198 ALA A O 1
ATOM 1577 N N . VAL A 1 199 ? -4.026 -4.632 27.380 1.00 89.62 199 VAL A N 1
ATOM 1578 C CA . VAL A 1 199 ? -4.224 -5.789 26.499 1.00 89.62 199 VAL A CA 1
ATOM 1579 C C . VAL A 1 199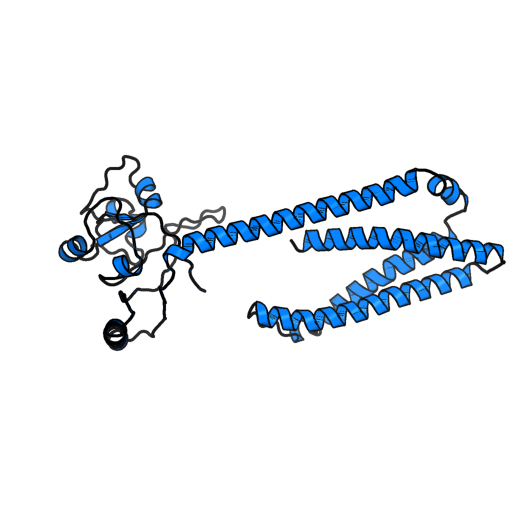 ? -5.713 -5.909 26.233 1.00 89.62 199 VAL A C 1
ATOM 1581 O O . VAL A 1 199 ? -6.495 -5.864 27.177 1.00 89.62 199 VAL A O 1
ATOM 1584 N N . ALA A 1 200 ? -6.077 -6.092 24.969 1.00 89.75 200 ALA A N 1
ATOM 1585 C CA . ALA A 1 200 ? -7.452 -6.258 24.528 1.00 89.75 200 ALA A CA 1
ATOM 1586 C C . ALA A 1 200 ? -7.560 -7.499 23.642 1.00 89.75 200 ALA A C 1
ATOM 1588 O O . ALA A 1 200 ? -6.635 -7.819 22.886 1.00 89.75 200 ALA A O 1
ATOM 1589 N N . LEU A 1 201 ? -8.681 -8.198 23.748 1.00 88.62 201 LEU A N 1
ATOM 1590 C CA . LEU A 1 201 ? -9.103 -9.208 22.790 1.00 88.62 201 LEU A CA 1
ATOM 1591 C C . LEU A 1 201 ? -9.996 -8.535 21.757 1.00 88.62 201 LEU A C 1
ATOM 1593 O O . LEU A 1 201 ? -10.950 -7.846 22.111 1.00 88.62 201 LEU A O 1
ATOM 1597 N N . SER A 1 202 ? -9.700 -8.759 20.482 1.00 86.69 202 SER A N 1
ATOM 1598 C CA . SER A 1 202 ? -10.506 -8.257 19.378 1.00 86.69 202 SER A CA 1
ATOM 1599 C C . SER A 1 202 ? -10.823 -9.361 18.382 1.00 86.69 202 SER A C 1
ATOM 1601 O O . SER A 1 202 ? -10.066 -10.324 18.215 1.00 86.69 202 SER A O 1
ATOM 1603 N N . ASN A 1 203 ? -11.959 -9.208 17.713 1.00 83.81 203 ASN A N 1
ATOM 1604 C CA . ASN A 1 203 ? -12.294 -10.011 16.552 1.00 83.81 203 ASN A CA 1
ATOM 1605 C C . ASN A 1 203 ? -11.518 -9.511 15.325 1.00 83.81 203 ASN A C 1
ATOM 1607 O O . ASN A 1 203 ? -11.154 -8.334 15.250 1.00 83.81 203 ASN A O 1
ATOM 1611 N N . PRO A 1 204 ? -11.268 -10.379 14.328 1.00 77.38 204 PRO A N 1
ATOM 1612 C CA . PRO A 1 204 ? -10.662 -9.941 13.083 1.00 77.38 204 PRO A CA 1
ATOM 1613 C C . PRO A 1 204 ? -11.541 -8.888 12.409 1.00 77.38 204 PRO A C 1
ATOM 1615 O O . PRO A 1 204 ? -12.757 -9.052 12.302 1.00 77.38 204 PRO A O 1
ATOM 1618 N N . ILE A 1 205 ? -10.912 -7.826 11.912 1.00 80.75 205 ILE A N 1
ATOM 1619 C CA . ILE A 1 205 ? -11.621 -6.783 11.174 1.00 80.75 205 ILE A CA 1
ATOM 1620 C C . ILE A 1 205 ? -11.981 -7.332 9.798 1.00 80.75 205 ILE A C 1
ATOM 1622 O O . ILE A 1 205 ? -11.108 -7.663 8.988 1.00 80.75 205 ILE A O 1
ATOM 1626 N N . TYR A 1 206 ? -13.280 -7.405 9.536 1.00 78.81 206 TYR A N 1
ATOM 1627 C CA . TYR A 1 206 ? -13.828 -7.799 8.248 1.00 78.81 206 TYR A CA 1
ATOM 1628 C C . TYR A 1 206 ? -14.476 -6.598 7.562 1.00 78.81 206 TYR A C 1
ATOM 1630 O O . TYR A 1 206 ? -15.157 -5.788 8.188 1.00 78.81 206 TYR A O 1
ATOM 1638 N N . GLU A 1 207 ? -14.269 -6.505 6.251 1.00 84.62 207 GLU A N 1
ATOM 1639 C CA . GLU A 1 207 ? -15.005 -5.580 5.399 1.00 84.62 207 GLU A CA 1
ATOM 1640 C C . GLU A 1 207 ? -16.272 -6.277 4.899 1.00 84.62 207 GLU A C 1
ATOM 1642 O O . GLU A 1 207 ? -16.201 -7.305 4.218 1.00 84.62 207 GLU A O 1
ATOM 1647 N N . TRP A 1 208 ? -17.428 -5.708 5.230 1.00 83.19 208 TRP A N 1
ATOM 1648 C CA . TRP A 1 208 ? -18.728 -6.232 4.835 1.00 83.19 208 TRP A CA 1
ATOM 1649 C C . TRP A 1 208 ? -19.428 -5.261 3.880 1.00 83.19 208 TRP A C 1
ATOM 1651 O O . TRP A 1 208 ? -19.450 -4.055 4.132 1.00 83.19 208 TRP A O 1
ATOM 1661 N N . PRO A 1 209 ? -20.035 -5.749 2.786 1.00 85.44 209 PRO A N 1
ATOM 1662 C CA . PRO A 1 209 ? -20.805 -4.894 1.894 1.00 85.44 209 PRO A CA 1
ATOM 1663 C C . PRO A 1 209 ? -22.080 -4.392 2.594 1.00 85.44 209 PRO A C 1
ATOM 1665 O O . PRO A 1 209 ? -22.869 -5.180 3.121 1.00 85.44 209 PRO A O 1
ATOM 1668 N N . LEU A 1 210 ? -22.301 -3.077 2.550 1.00 84.50 210 LEU A N 1
ATOM 1669 C CA . LEU A 1 210 ? -23.502 -2.392 3.048 1.00 84.50 210 LEU A CA 1
ATOM 1670 C C . LEU A 1 210 ? -24.716 -2.618 2.133 1.00 84.50 210 LEU A C 1
ATOM 1672 O O . LEU A 1 210 ? -25.852 -2.465 2.571 1.00 84.50 210 LEU A O 1
ATOM 1676 N N . GLY A 1 211 ? -24.508 -2.999 0.871 1.00 81.56 211 GLY A N 1
ATOM 1677 C CA . GLY A 1 211 ? -25.578 -3.172 -0.111 1.00 81.56 211 GLY A CA 1
ATOM 1678 C C . GLY A 1 211 ? -25.216 -4.123 -1.248 1.00 81.56 211 GLY A C 1
ATOM 1679 O O . GLY A 1 211 ? -24.203 -4.822 -1.200 1.00 81.56 211 GLY A O 1
ATOM 1680 N N . GLU A 1 212 ? -26.079 -4.169 -2.262 1.00 79.69 212 GLU A N 1
ATOM 1681 C CA . GLU A 1 212 ? -25.800 -4.891 -3.504 1.00 79.69 212 GLU A CA 1
ATOM 1682 C C . GLU A 1 212 ? -24.742 -4.165 -4.343 1.00 79.69 212 GLU A C 1
ATOM 1684 O O . GLU A 1 212 ? -24.563 -2.951 -4.242 1.00 79.69 212 GLU A O 1
ATOM 1689 N N . PHE A 1 213 ? -24.045 -4.924 -5.188 1.00 81.50 213 PHE A N 1
ATOM 1690 C CA . PHE A 1 213 ? -23.099 -4.359 -6.142 1.00 81.50 213 PHE A CA 1
ATOM 1691 C C . PHE A 1 213 ? -23.849 -3.552 -7.197 1.00 81.50 213 PHE A C 1
ATOM 1693 O O . PHE A 1 213 ? -24.738 -4.066 -7.880 1.00 81.50 213 PHE A O 1
ATOM 1700 N N . SER A 1 214 ? -23.448 -2.298 -7.364 1.00 82.00 214 SER A N 1
ATOM 1701 C CA . SER A 1 214 ? -23.957 -1.448 -8.427 1.00 82.00 214 SER A CA 1
ATOM 1702 C C . SER A 1 214 ? -23.572 -2.017 -9.805 1.00 82.00 214 SER A C 1
ATOM 1704 O O . SER A 1 214 ? -22.510 -2.633 -9.952 1.00 82.00 214 SER A O 1
ATOM 1706 N N . PRO A 1 215 ? -24.382 -1.792 -10.861 1.00 82.44 215 PRO A N 1
ATOM 1707 C CA . PRO A 1 215 ? -24.088 -2.276 -12.218 1.00 82.44 215 PRO A CA 1
ATOM 1708 C C . PRO A 1 215 ? -22.770 -1.760 -12.818 1.00 82.44 215 PRO A C 1
ATOM 1710 O O . PRO A 1 215 ? -22.256 -2.338 -13.773 1.00 82.44 215 PRO A O 1
ATOM 1713 N N . ASP A 1 216 ? -22.231 -0.667 -12.278 1.00 84.31 216 ASP A N 1
ATOM 1714 C CA . ASP A 1 216 ? -20.943 -0.071 -12.640 1.00 84.31 216 ASP A CA 1
ATOM 1715 C C . ASP A 1 216 ? -19.742 -0.708 -11.907 1.00 84.31 216 ASP A C 1
ATOM 1717 O O . ASP A 1 216 ? -18.596 -0.326 -12.148 1.00 84.31 216 ASP A O 1
ATOM 1721 N N . GLY A 1 217 ? -19.991 -1.699 -11.044 1.00 81.00 217 GLY A N 1
ATOM 1722 C CA . GLY A 1 217 ? -18.981 -2.404 -10.259 1.00 81.00 217 GLY A CA 1
ATOM 1723 C C . GLY A 1 217 ? -18.604 -1.719 -8.944 1.00 81.00 217 GLY A C 1
ATOM 1724 O O . GLY A 1 217 ? -17.663 -2.168 -8.290 1.00 81.00 217 GLY A O 1
ATOM 1725 N N . THR A 1 218 ? -19.301 -0.652 -8.544 1.00 84.00 218 THR A N 1
ATOM 1726 C CA . THR A 1 218 ? -19.084 0.006 -7.247 1.00 84.00 218 THR A CA 1
ATOM 1727 C C . THR A 1 218 ? -19.914 -0.649 -6.138 1.00 84.00 218 THR A C 1
ATOM 1729 O O . THR A 1 218 ? -20.987 -1.195 -6.390 1.00 84.00 218 THR A O 1
ATOM 1732 N N . TYR A 1 219 ? -19.417 -0.631 -4.900 1.00 83.00 219 TYR A N 1
ATOM 1733 C CA . TYR A 1 219 ? -20.178 -1.059 -3.726 1.00 83.00 219 TYR A CA 1
ATOM 1734 C C . TYR A 1 219 ? -19.799 -0.207 -2.516 1.00 83.00 219 TYR A C 1
ATOM 1736 O O . TYR A 1 219 ? -18.675 0.285 -2.415 1.00 83.00 219 TYR A O 1
ATOM 1744 N N . GLU A 1 220 ? -20.752 -0.034 -1.607 1.00 86.38 220 GLU A N 1
ATOM 1745 C CA . GLU A 1 220 ? -20.500 0.532 -0.285 1.00 86.38 220 GLU A CA 1
ATOM 1746 C C . GLU A 1 220 ? -20.176 -0.599 0.685 1.00 86.38 220 GLU A C 1
ATOM 1748 O O . GLU A 1 220 ? -20.813 -1.657 0.654 1.00 86.38 220 GLU A O 1
ATOM 1753 N N . SER A 1 221 ? -19.216 -0.369 1.571 1.00 87.31 221 SER A N 1
ATOM 1754 C CA . SER A 1 221 ? -18.853 -1.302 2.630 1.00 87.31 221 SER A CA 1
ATOM 1755 C C . SER A 1 221 ? -18.619 -0.598 3.950 1.00 87.31 221 SER A C 1
ATOM 1757 O O . SER A 1 221 ? -18.403 0.613 4.010 1.00 87.31 221 SER A O 1
ATOM 1759 N N . TYR A 1 222 ? -18.692 -1.385 5.014 1.00 87.38 222 TYR A N 1
ATOM 1760 C CA . TYR A 1 222 ? -18.338 -0.965 6.354 1.00 87.38 222 TYR A CA 1
ATOM 1761 C C . TYR A 1 222 ? -17.342 -1.947 6.958 1.00 87.38 222 TYR A C 1
ATOM 1763 O O . TYR A 1 222 ? -17.254 -3.115 6.572 1.00 87.38 222 TYR A O 1
ATOM 1771 N N . THR A 1 223 ? -16.610 -1.444 7.939 1.00 87.56 223 THR A N 1
ATOM 1772 C CA . THR A 1 223 ? -15.735 -2.222 8.806 1.00 87.56 223 THR A CA 1
ATOM 1773 C C . THR A 1 223 ? -16.167 -1.964 10.236 1.00 87.56 223 THR A C 1
ATOM 1775 O O . THR A 1 223 ? -16.351 -0.806 10.617 1.00 87.56 223 THR A O 1
ATOM 1778 N N . SER A 1 224 ? -16.321 -3.022 11.019 1.00 86.12 224 SER A N 1
ATOM 1779 C CA . SER A 1 224 ? -16.478 -2.929 12.466 1.00 86.12 224 SER A CA 1
ATOM 1780 C C . SER A 1 224 ? -15.231 -3.478 13.137 1.00 86.12 224 SER A C 1
ATOM 1782 O O . SER A 1 224 ? -14.564 -4.377 12.615 1.00 86.12 224 SER A O 1
ATOM 1784 N N . GLU A 1 225 ? -14.925 -2.921 14.297 1.00 86.50 225 GLU A N 1
ATOM 1785 C CA . GLU A 1 225 ? -13.900 -3.444 15.175 1.00 86.50 225 GLU A CA 1
ATOM 1786 C C . GLU A 1 225 ? -14.543 -3.717 16.521 1.00 86.50 225 GLU A C 1
ATOM 1788 O O . GLU A 1 225 ? -14.966 -2.797 17.223 1.00 8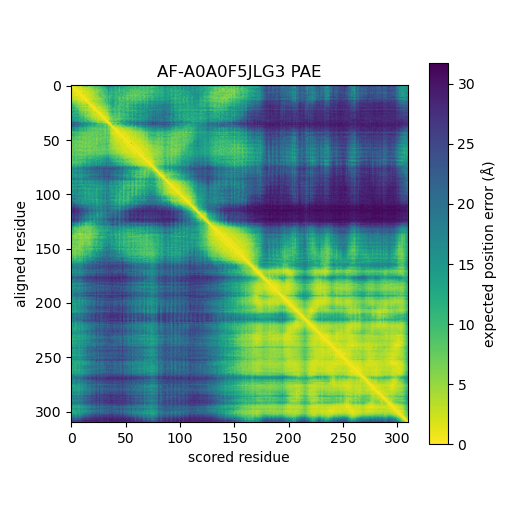6.50 225 GLU A O 1
ATOM 1793 N N . ASP A 1 226 ? -14.631 -5.002 16.834 1.00 85.50 226 ASP A N 1
ATOM 1794 C CA . ASP A 1 226 ? -15.274 -5.492 18.037 1.00 85.50 226 ASP A CA 1
ATOM 1795 C C . ASP A 1 226 ? -14.207 -6.079 18.945 1.00 85.50 226 ASP A C 1
ATOM 1797 O O . ASP A 1 226 ? -13.323 -6.817 18.498 1.00 85.50 226 ASP A O 1
ATOM 1801 N N . GLY A 1 227 ? -14.309 -5.780 20.230 1.00 86.75 227 GLY A N 1
ATOM 1802 C CA . GLY A 1 227 ? -13.420 -6.332 21.231 1.00 86.75 227 GLY A CA 1
ATOM 1803 C C . GLY A 1 227 ? -13.956 -6.163 22.634 1.00 86.75 227 GLY A C 1
ATOM 1804 O O . GLY A 1 227 ? -15.102 -5.763 22.839 1.00 86.75 227 GLY A O 1
ATOM 1805 N N . ASP A 1 228 ? -13.112 -6.510 23.592 1.00 87.31 228 ASP A N 1
ATOM 1806 C CA . ASP A 1 228 ? -13.396 -6.347 25.009 1.00 87.31 228 ASP A CA 1
ATOM 1807 C C . ASP A 1 228 ? -13.281 -4.884 25.478 1.00 87.31 228 ASP A C 1
ATOM 1809 O O . ASP A 1 228 ? -13.030 -3.955 24.709 1.00 87.31 228 ASP A O 1
ATOM 1813 N N . GLU A 1 229 ? -13.530 -4.664 26.768 1.00 86.38 229 GLU A N 1
ATOM 1814 C CA . GLU A 1 229 ? -13.687 -3.336 27.370 1.00 86.38 229 GLU A CA 1
ATOM 1815 C C . GLU A 1 229 ? -12.447 -2.432 27.253 1.00 86.38 229 GLU A C 1
ATOM 1817 O O . GLU A 1 229 ? -12.566 -1.201 27.256 1.00 86.38 229 GLU A O 1
ATOM 1822 N N . GLU A 1 230 ? -11.259 -3.020 27.112 1.00 88.44 230 GLU A N 1
ATOM 1823 C CA . GLU A 1 230 ? -9.992 -2.307 27.002 1.00 88.44 230 GLU A CA 1
ATOM 1824 C C . GLU A 1 230 ? -9.609 -1.956 25.560 1.00 88.44 230 GLU A C 1
ATOM 1826 O O . GLU A 1 230 ? -8.641 -1.216 25.371 1.00 88.44 230 GLU A O 1
ATOM 1831 N N . ILE A 1 231 ? -10.355 -2.400 24.537 1.00 88.44 231 ILE A N 1
ATOM 1832 C CA . ILE A 1 231 ? -9.999 -2.136 23.130 1.00 88.44 231 ILE A CA 1
ATOM 1833 C C . ILE A 1 231 ? -9.881 -0.640 22.830 1.00 88.44 231 ILE A C 1
ATOM 1835 O O . ILE A 1 231 ? -8.948 -0.204 22.160 1.00 88.44 231 ILE A O 1
ATOM 1839 N N . MET A 1 232 ? -10.767 0.173 23.407 1.00 88.50 232 MET A N 1
ATOM 1840 C CA . MET A 1 232 ? -10.751 1.629 23.239 1.00 88.50 232 MET A CA 1
ATOM 1841 C C . MET A 1 232 ? -9.481 2.263 23.825 1.00 88.50 232 MET A C 1
ATOM 1843 O O . MET A 1 232 ? -8.978 3.250 23.287 1.00 88.50 232 MET A O 1
ATOM 1847 N N . GLU A 1 233 ? -8.961 1.690 24.915 1.00 88.12 233 GLU A N 1
ATOM 1848 C CA . GLU A 1 233 ? -7.745 2.139 25.596 1.00 88.12 233 GLU A CA 1
ATOM 1849 C C . GLU A 1 233 ? -6.489 1.667 24.853 1.00 88.12 233 GLU A C 1
ATOM 1851 O O . GLU A 1 233 ? -5.596 2.475 24.602 1.00 88.12 233 GLU A O 1
ATOM 1856 N N . VAL A 1 234 ? -6.456 0.402 24.414 1.00 87.75 234 VAL A N 1
ATOM 1857 C CA . VAL A 1 234 ? -5.358 -0.169 23.614 1.00 87.75 234 VAL A CA 1
ATOM 1858 C C . VAL A 1 234 ? -5.203 0.559 22.284 1.00 87.75 234 VAL A C 1
ATOM 1860 O O . VAL A 1 234 ? -4.087 0.902 21.899 1.00 87.75 234 VAL A O 1
ATOM 1863 N N . MET A 1 235 ? -6.314 0.830 21.599 1.00 85.12 235 MET A N 1
ATOM 1864 C CA . MET A 1 235 ? -6.316 1.515 20.306 1.00 85.12 235 MET A CA 1
ATOM 1865 C C . MET A 1 235 ? -6.163 3.033 20.432 1.00 85.12 235 MET A C 1
ATOM 1867 O O . MET A 1 235 ? -5.959 3.717 19.427 1.00 85.12 235 MET A O 1
ATOM 1871 N N . GLY A 1 236 ? -6.254 3.575 21.651 1.00 86.19 236 GLY A N 1
ATOM 1872 C CA . GLY A 1 236 ? -6.097 5.002 21.915 1.00 86.19 236 GLY A CA 1
ATOM 1873 C C . GLY A 1 236 ? -7.164 5.863 21.236 1.00 86.19 236 GLY A C 1
ATOM 1874 O O . GLY A 1 236 ? -6.877 6.992 20.826 1.00 86.19 236 GLY A O 1
ATOM 1875 N N . TYR A 1 237 ? -8.389 5.350 21.080 1.00 88.19 237 TYR A N 1
ATOM 1876 C CA . TYR A 1 237 ? -9.443 6.093 20.398 1.00 88.19 237 TYR A CA 1
ATOM 1877 C C . TYR A 1 237 ? -9.859 7.327 21.185 1.00 88.19 237 TYR A C 1
ATOM 1879 O O . TYR A 1 237 ? -10.274 7.275 22.344 1.00 88.19 237 TYR A O 1
ATOM 1887 N N . LYS A 1 238 ? -9.803 8.475 20.512 1.00 89.00 238 LYS A N 1
ATOM 1888 C CA . LYS A 1 238 ? -10.203 9.745 21.102 1.00 89.00 238 LYS A CA 1
ATOM 1889 C C . LYS A 1 238 ? -11.700 9.962 20.933 1.00 89.00 238 LYS A C 1
ATOM 1891 O O . LYS A 1 238 ? -12.181 10.216 19.828 1.00 89.00 238 LYS A O 1
ATOM 1896 N N . LEU A 1 239 ? -12.426 9.919 22.047 1.00 92.19 239 LEU A N 1
ATOM 1897 C CA . LEU A 1 239 ? -13.842 10.269 22.094 1.00 92.19 239 LEU A CA 1
ATOM 1898 C C . LEU A 1 239 ? -14.036 11.766 21.796 1.00 92.19 239 LEU A C 1
ATOM 1900 O O . LEU A 1 239 ? -13.407 12.622 22.419 1.00 92.19 239 LEU A O 1
ATOM 1904 N N . LEU A 1 240 ? -14.917 12.082 20.847 1.00 91.75 240 LEU A N 1
ATOM 1905 C CA . LEU A 1 240 ? -15.272 13.455 20.472 1.00 91.75 240 LEU A CA 1
ATOM 1906 C C . LEU A 1 240 ? -16.604 13.895 21.084 1.00 91.75 240 LEU A C 1
ATOM 1908 O O . LEU A 1 240 ? -16.743 15.046 21.492 1.00 91.75 240 LEU A O 1
ATOM 1912 N N . LYS A 1 241 ? -17.596 12.997 21.106 1.00 91.69 241 LYS A N 1
ATOM 1913 C CA . LYS A 1 241 ? -18.956 13.265 21.596 1.00 91.69 241 LYS A CA 1
ATOM 1914 C C . LYS A 1 241 ? -19.608 11.967 22.074 1.00 91.69 241 LYS A C 1
ATOM 1916 O O . LYS A 1 241 ? -19.352 10.918 21.496 1.00 91.69 241 LYS A O 1
ATOM 1921 N N . GLY A 1 242 ? -20.490 12.047 23.067 1.00 91.25 242 GLY A N 1
ATOM 1922 C CA . GLY A 1 242 ? -21.242 10.901 23.591 1.00 91.25 242 GLY A CA 1
ATOM 1923 C C . GLY A 1 242 ? -20.780 10.471 24.979 1.00 91.25 242 GLY A C 1
ATOM 1924 O O . GLY A 1 242 ? -20.189 11.266 25.709 1.00 91.25 242 GLY A O 1
ATOM 1925 N N . LEU A 1 243 ? -21.091 9.229 25.344 1.00 92.50 243 LEU A N 1
ATOM 1926 C CA . LEU A 1 243 ? -20.764 8.645 26.645 1.00 92.50 243 LEU A CA 1
ATOM 1927 C C . LEU A 1 243 ? -19.339 8.062 26.652 1.00 92.50 243 LEU A C 1
ATOM 1929 O O . LEU A 1 243 ? -18.928 7.473 25.646 1.00 92.50 243 LEU A O 1
ATOM 1933 N N . PRO A 1 244 ? -18.588 8.172 27.764 1.00 92.44 244 PRO A N 1
ATOM 1934 C CA . PRO A 1 244 ? -17.351 7.415 27.967 1.00 92.44 244 PRO A CA 1
ATOM 1935 C C . PRO A 1 244 ? -17.592 5.902 27.859 1.00 92.44 244 PRO A C 1
ATOM 1937 O O . PRO A 1 244 ? -18.608 5.409 28.341 1.00 92.44 244 PRO A O 1
ATOM 1940 N N . TRP A 1 245 ? -16.660 5.151 27.264 1.00 90.12 245 TRP A N 1
ATOM 1941 C CA . TRP A 1 245 ? -16.858 3.716 26.983 1.00 90.12 245 TRP A CA 1
ATOM 1942 C C . TRP A 1 245 ? -17.038 2.863 28.237 1.00 90.12 245 TRP A C 1
ATOM 1944 O O . TRP A 1 245 ? -17.890 1.982 28.235 1.00 90.12 245 TRP A O 1
ATOM 1954 N N . LYS A 1 246 ? -16.335 3.179 29.332 1.00 90.50 246 LYS A N 1
ATOM 1955 C CA . LYS A 1 246 ? -16.521 2.490 30.622 1.00 90.50 246 LYS A CA 1
ATOM 1956 C C . LYS A 1 246 ? -17.959 2.626 31.142 1.00 90.50 246 LYS A C 1
ATOM 1958 O O . LYS A 1 246 ? -18.539 1.653 31.595 1.00 90.50 246 LYS A O 1
ATOM 1963 N N . GLU A 1 247 ? -18.570 3.802 30.989 1.00 92.06 247 GLU A N 1
ATOM 1964 C CA . GLU A 1 247 ? -19.978 4.024 31.358 1.00 92.06 247 GLU A CA 1
ATOM 1965 C C . GLU A 1 247 ? -20.951 3.404 30.341 1.00 92.06 247 GLU A C 1
ATOM 1967 O O . GLU A 1 247 ? -22.042 2.959 30.697 1.00 92.06 247 GLU A O 1
ATOM 1972 N N . ALA A 1 248 ? -20.583 3.386 29.058 1.00 91.12 248 ALA A N 1
ATOM 1973 C CA . ALA A 1 248 ? -21.429 2.849 28.000 1.00 91.12 248 ALA A CA 1
ATOM 1974 C C . ALA A 1 248 ? -21.575 1.323 28.081 1.00 91.12 248 ALA A C 1
ATOM 1976 O O . ALA A 1 248 ? -22.675 0.832 27.848 1.00 91.12 248 ALA A O 1
ATOM 1977 N N . ILE A 1 249 ? -20.511 0.600 28.446 1.00 91.12 249 ILE A N 1
ATOM 1978 C CA . ILE A 1 249 ? -20.515 -0.866 28.610 1.00 91.12 249 ILE A CA 1
ATOM 1979 C C . ILE A 1 249 ? -21.355 -1.291 29.825 1.00 91.12 249 ILE A C 1
ATOM 1981 O O . ILE A 1 249 ? -22.026 -2.317 29.788 1.00 91.12 249 ILE A O 1
ATOM 1985 N N . GLU A 1 250 ? -21.393 -0.483 30.890 1.00 91.62 250 GLU A N 1
ATOM 1986 C CA . GLU A 1 250 ? -22.276 -0.741 32.039 1.00 91.62 250 GLU A CA 1
ATOM 1987 C C . GLU A 1 250 ? -23.759 -0.510 31.705 1.00 91.62 250 GLU A C 1
ATOM 1989 O O . GLU A 1 250 ? -24.648 -1.134 32.290 1.00 91.62 250 GLU A O 1
ATOM 1994 N N . ARG A 1 251 ? -24.041 0.420 30.785 1.00 91.75 251 ARG A N 1
ATOM 1995 C CA . ARG A 1 251 ? -25.402 0.877 30.475 1.00 91.75 251 ARG A CA 1
ATOM 1996 C C . ARG A 1 251 ? -26.045 0.144 29.302 1.00 91.75 251 ARG A C 1
ATOM 1998 O O . ARG A 1 251 ? -27.270 0.011 29.277 1.00 91.75 251 ARG A O 1
ATOM 2005 N N . TYR A 1 252 ? -25.249 -0.278 28.328 1.00 91.50 252 TYR A N 1
ATOM 2006 C CA . TYR A 1 252 ? -25.712 -0.901 27.095 1.00 91.50 252 TYR A CA 1
ATOM 2007 C C . TYR A 1 252 ? -24.979 -2.223 26.865 1.00 91.50 252 TYR A C 1
ATOM 2009 O O . TYR A 1 252 ? -23.773 -2.280 27.083 1.00 91.50 252 TYR A O 1
ATOM 2017 N N . PRO A 1 253 ? -25.674 -3.267 26.380 1.00 87.19 253 PRO A N 1
ATOM 2018 C CA . PRO A 1 253 ? -25.051 -4.566 26.134 1.00 87.19 253 PRO A CA 1
ATOM 2019 C C . PRO A 1 253 ? -23.983 -4.496 25.032 1.00 87.19 253 PRO A C 1
ATOM 2021 O O . PRO A 1 253 ? -22.909 -5.060 25.200 1.00 87.19 253 PRO A O 1
ATOM 2024 N N . HIS A 1 254 ? -24.248 -3.757 23.946 1.00 90.38 254 HIS A N 1
ATOM 2025 C CA . HIS A 1 254 ? -23.314 -3.579 22.830 1.00 90.38 254 HIS A CA 1
ATOM 2026 C C . HIS A 1 254 ? -23.242 -2.094 22.422 1.00 90.38 254 HIS A C 1
ATOM 2028 O O . HIS A 1 254 ? -23.974 -1.652 21.528 1.00 90.38 254 HIS A O 1
ATOM 2034 N N . PRO A 1 255 ? -22.421 -1.275 23.106 1.00 92.88 255 PRO A N 1
ATOM 2035 C CA . PRO A 1 255 ? -22.250 0.131 22.762 1.00 92.88 255 PRO A CA 1
ATOM 2036 C C . PRO A 1 255 ? -21.427 0.294 21.475 1.00 92.88 255 PRO A C 1
ATOM 2038 O O . PRO A 1 255 ? -20.321 -0.222 21.354 1.00 92.88 255 PRO A O 1
ATOM 2041 N N . VAL A 1 256 ? -21.944 1.072 20.526 1.00 92.50 256 VAL A N 1
ATOM 2042 C CA . VAL A 1 256 ? -21.325 1.347 19.225 1.00 92.50 256 VAL A CA 1
ATOM 2043 C C . VAL A 1 256 ? -20.787 2.773 19.187 1.00 92.50 256 VAL A C 1
ATOM 2045 O O . VAL A 1 256 ? -21.504 3.737 19.480 1.00 92.50 256 VAL A O 1
ATOM 2048 N N . TYR A 1 257 ? -19.533 2.909 18.764 1.00 93.25 257 TYR A N 1
ATOM 2049 C CA . TYR A 1 257 ? -18.888 4.192 18.508 1.00 93.25 257 TYR A CA 1
ATOM 2050 C C . TYR A 1 257 ? -18.673 4.390 17.011 1.00 93.25 257 TYR A C 1
ATOM 2052 O O . TYR A 1 257 ? -18.073 3.556 16.339 1.00 93.25 257 TYR A O 1
ATOM 2060 N N . LEU A 1 258 ? -19.152 5.515 16.486 1.00 92.94 258 LEU A N 1
ATOM 2061 C CA . LEU A 1 258 ? -19.012 5.858 15.071 1.00 92.94 258 LEU A CA 1
ATOM 2062 C C . LEU A 1 258 ? -17.759 6.710 14.872 1.00 92.94 258 LEU A C 1
ATOM 2064 O O . LEU A 1 258 ? -17.493 7.611 15.668 1.00 92.94 258 LEU A O 1
ATOM 2068 N N . ASN A 1 259 ? -16.999 6.497 13.801 1.00 92.56 259 ASN A N 1
ATOM 2069 C CA . ASN A 1 259 ? -15.959 7.460 13.448 1.00 92.56 259 ASN A CA 1
ATOM 2070 C C . ASN A 1 259 ? -16.594 8.772 12.960 1.00 92.56 259 ASN A C 1
ATOM 2072 O O . ASN A 1 259 ? -17.726 8.799 12.466 1.00 92.56 259 ASN A O 1
ATOM 2076 N N . ARG A 1 260 ? -15.853 9.876 13.086 1.00 91.75 260 ARG A N 1
ATOM 2077 C CA . ARG A 1 260 ? -16.324 11.223 12.738 1.00 91.75 260 ARG A CA 1
ATOM 2078 C C . ARG A 1 260 ? -16.930 11.283 11.336 1.00 91.75 260 ARG A C 1
ATOM 2080 O O . ARG A 1 260 ? -17.999 11.871 11.178 1.00 91.75 260 ARG A O 1
ATOM 2087 N N . THR A 1 261 ? -16.273 10.685 10.343 1.00 91.00 261 THR A N 1
ATOM 2088 C CA . THR A 1 261 ? -16.739 10.730 8.950 1.00 91.00 261 THR A CA 1
ATOM 2089 C C . THR A 1 261 ? -18.086 10.022 8.771 1.00 91.00 261 THR A C 1
ATOM 2091 O O . THR A 1 261 ? -18.984 10.570 8.133 1.00 91.00 261 THR A O 1
ATOM 2094 N N . TRP A 1 262 ? -18.281 8.841 9.367 1.00 89.69 262 TRP A N 1
ATOM 2095 C CA . TRP A 1 262 ? -19.550 8.120 9.236 1.00 89.69 262 TRP A CA 1
ATOM 2096 C C . TRP A 1 262 ? -20.671 8.769 10.052 1.00 89.69 262 TRP A C 1
ATOM 2098 O O . TRP A 1 262 ? -21.792 8.906 9.564 1.00 89.69 262 TRP A O 1
ATOM 2108 N N . ALA A 1 263 ? -20.352 9.285 11.243 1.00 91.19 263 ALA A N 1
ATOM 2109 C CA . ALA A 1 263 ? -21.297 10.039 12.059 1.00 91.19 263 ALA A CA 1
ATOM 2110 C C . ALA A 1 263 ? -21.823 11.293 11.342 1.00 91.19 263 ALA A C 1
ATOM 2112 O O . ALA A 1 263 ? -23.011 11.580 11.419 1.00 91.19 263 ALA A O 1
ATOM 2113 N N . GLN A 1 264 ? -20.968 12.021 10.616 1.00 91.25 264 GLN A N 1
ATOM 2114 C CA . GLN A 1 264 ? -21.389 13.179 9.816 1.00 91.25 264 GLN A CA 1
ATOM 2115 C C . GLN A 1 264 ? -22.271 12.793 8.624 1.00 91.25 264 GLN A C 1
ATOM 2117 O O . GLN A 1 264 ? -23.134 13.574 8.236 1.00 91.25 264 GLN A O 1
ATOM 2122 N N . SER A 1 265 ? -22.062 11.603 8.054 1.00 89.44 265 SER A N 1
ATOM 2123 C CA . SER A 1 265 ? -22.892 11.078 6.964 1.00 89.44 265 SER A CA 1
ATOM 2124 C C . SER A 1 265 ? -24.305 10.733 7.445 1.00 89.44 265 SER A C 1
ATOM 2126 O O . SER A 1 265 ? -25.286 11.114 6.812 1.00 89.44 265 SER A O 1
ATOM 2128 N N . LEU A 1 266 ? -24.412 10.052 8.591 1.00 87.38 266 LEU A N 1
ATOM 2129 C CA . LEU A 1 266 ? -25.698 9.648 9.170 1.00 87.38 266 LEU A CA 1
ATOM 2130 C C . LEU A 1 266 ? -26.434 10.811 9.853 1.00 87.38 266 LEU A C 1
ATOM 2132 O O . LEU A 1 266 ? -27.660 10.872 9.817 1.00 87.38 266 LEU A O 1
ATOM 2136 N N . PHE A 1 267 ? -25.691 11.738 10.461 1.00 89.50 267 PHE A N 1
ATOM 2137 C CA . PHE A 1 267 ? -26.224 12.835 11.273 1.00 89.50 267 PHE A CA 1
ATOM 2138 C C . PHE A 1 267 ? -25.652 14.191 10.824 1.00 89.50 267 PHE A C 1
ATOM 2140 O O . PHE A 1 267 ? -24.854 14.800 11.547 1.00 89.50 267 PHE A O 1
ATOM 2147 N N . PRO A 1 268 ? -26.051 14.702 9.644 1.00 84.69 268 PRO A N 1
ATOM 2148 C CA . PRO A 1 268 ? -25.531 15.963 9.110 1.00 84.69 268 PRO A CA 1
ATOM 2149 C C . PRO A 1 268 ? -25.857 17.179 9.995 1.00 84.69 268 PRO A C 1
ATOM 2151 O O . PRO A 1 268 ? -25.073 18.126 10.039 1.00 84.69 268 PRO A O 1
ATOM 2154 N N . ASP A 1 269 ? -26.952 17.127 10.761 1.00 83.06 269 ASP A N 1
ATOM 2155 C CA . ASP A 1 269 ? -27.353 18.183 11.705 1.00 83.06 269 ASP A CA 1
ATOM 2156 C C . ASP A 1 269 ? -26.529 18.172 13.012 1.00 83.06 269 ASP A C 1
ATOM 2158 O O . ASP A 1 269 ? -26.643 19.067 13.850 1.00 83.06 269 ASP A O 1
ATOM 2162 N N . GLY A 1 270 ? -25.671 17.163 13.204 1.00 77.31 270 GLY A N 1
ATOM 2163 C CA . GLY A 1 270 ? -24.767 17.042 14.349 1.00 77.31 270 GLY A CA 1
ATOM 2164 C C . GLY A 1 270 ? -25.425 16.585 15.657 1.00 77.31 270 GLY A C 1
ATOM 2165 O O . GLY A 1 270 ? -24.722 16.409 16.663 1.00 77.31 270 GLY A O 1
ATOM 2166 N N . GLU A 1 271 ? -26.740 16.366 15.683 1.00 84.56 271 GLU A N 1
ATOM 2167 C CA . GLU A 1 271 ? -27.439 15.734 16.804 1.00 84.56 271 GLU A CA 1
ATOM 2168 C C . GLU A 1 271 ? -27.187 14.224 16.796 1.00 84.56 271 GLU A C 1
ATOM 2170 O O . GLU A 1 271 ? -27.593 13.510 15.886 1.00 84.56 271 GLU A O 1
ATOM 2175 N N . LEU A 1 272 ? -26.473 13.742 17.817 1.00 88.00 272 LEU A N 1
ATOM 2176 C CA . LEU A 1 272 ? -26.140 12.330 17.954 1.00 88.00 272 LEU A CA 1
ATOM 2177 C C . LEU A 1 272 ? -27.179 11.670 18.872 1.00 88.00 272 LEU A C 1
ATOM 2179 O O . LEU A 1 272 ? -27.243 12.052 20.047 1.00 88.00 272 LEU A O 1
ATOM 2183 N N . PRO A 1 273 ? -27.952 10.683 18.395 1.00 88.44 273 PRO A N 1
ATOM 2184 C CA . PRO A 1 273 ? -28.997 10.037 19.180 1.00 88.44 273 PRO A CA 1
ATOM 2185 C C . PRO A 1 273 ? -28.398 8.975 20.116 1.00 88.44 273 PRO A C 1
ATOM 2187 O O . PRO A 1 273 ? -28.562 7.771 19.930 1.00 88.44 273 PRO A O 1
ATOM 2190 N N . VAL A 1 274 ? -27.656 9.411 21.134 1.00 90.19 274 VAL A N 1
ATOM 2191 C CA . VAL A 1 274 ? -27.042 8.503 22.115 1.00 90.19 274 VAL A CA 1
ATOM 2192 C C . VAL A 1 274 ? -28.125 7.694 22.838 1.00 90.19 274 VAL A C 1
ATOM 2194 O O . VAL A 1 274 ? -29.067 8.269 23.379 1.00 90.19 274 VAL A O 1
ATOM 2197 N N . GLY A 1 275 ? -27.975 6.370 22.879 1.00 88.62 275 GLY A N 1
ATOM 2198 C CA . GLY A 1 275 ? -28.944 5.454 23.492 1.00 88.62 275 GLY A CA 1
ATOM 2199 C C . GLY A 1 275 ? -29.970 4.853 22.525 1.00 88.62 275 GLY A C 1
ATOM 2200 O O . GLY A 1 275 ? -30.762 4.012 22.940 1.00 88.62 275 GLY A O 1
ATOM 2201 N N . SER A 1 276 ? -29.950 5.251 21.251 1.00 91.25 276 SER A N 1
ATOM 2202 C CA . SER A 1 276 ? -30.781 4.665 20.191 1.00 91.25 276 SER A CA 1
ATOM 2203 C C . SER A 1 276 ? -30.074 3.515 19.466 1.00 91.25 276 SER A C 1
ATOM 2205 O O . SER A 1 276 ? -28.846 3.394 19.516 1.00 91.25 276 SER A O 1
ATOM 2207 N N . LEU A 1 277 ? -30.839 2.660 18.786 1.00 90.50 277 LEU A N 1
ATOM 2208 C CA . LEU A 1 277 ? -30.291 1.515 18.059 1.00 90.50 277 LEU A CA 1
ATOM 2209 C C . LEU A 1 277 ? -29.713 1.954 16.710 1.00 90.50 277 LEU A C 1
ATOM 2211 O O . LEU A 1 277 ? -30.384 2.631 15.933 1.00 90.50 277 LEU A O 1
ATOM 2215 N N . ILE A 1 278 ? -28.501 1.502 16.375 1.00 89.19 278 ILE A N 1
ATOM 2216 C CA . ILE A 1 278 ? -27.840 1.887 15.112 1.00 89.19 278 ILE A CA 1
ATOM 2217 C C . ILE A 1 278 ? -28.664 1.500 13.874 1.00 89.19 278 ILE A C 1
ATOM 2219 O O . ILE A 1 278 ? -28.739 2.255 12.907 1.00 89.19 278 ILE A O 1
ATOM 2223 N N . LYS A 1 279 ? -29.369 0.367 13.941 1.00 87.94 279 LYS A N 1
ATOM 2224 C CA . LYS A 1 279 ? -30.238 -0.140 12.869 1.00 87.94 279 LYS A CA 1
ATOM 2225 C C . LYS A 1 279 ? -31.438 0.764 12.550 1.00 87.94 279 LYS A C 1
ATOM 2227 O O . LYS A 1 279 ? -32.032 0.613 11.489 1.00 87.94 279 LYS A O 1
ATOM 2232 N N . GLU A 1 280 ? -31.830 1.668 13.453 1.00 87.50 280 GLU A N 1
ATOM 2233 C CA . GLU A 1 280 ? -32.902 2.642 13.184 1.00 87.50 280 GLU A CA 1
ATOM 2234 C C . GLU A 1 280 ? -32.446 3.714 12.189 1.00 87.50 280 GLU A C 1
ATOM 2236 O O . GLU A 1 280 ? -33.256 4.225 11.417 1.00 87.50 280 GLU A O 1
ATOM 2241 N N . TYR A 1 281 ? -31.144 4.008 12.175 1.00 88.00 281 TYR A N 1
ATOM 2242 C CA . TYR A 1 281 ? -30.531 5.026 11.322 1.00 88.00 281 TYR A CA 1
ATOM 2243 C C . TYR A 1 281 ? -29.834 4.428 10.104 1.00 88.00 281 TYR A C 1
ATOM 2245 O O . TYR A 1 281 ? -29.783 5.065 9.057 1.00 88.00 281 TYR A O 1
ATOM 2253 N N . GLU A 1 282 ? -29.356 3.189 10.210 1.00 87.62 282 GLU A N 1
ATOM 2254 C CA . GLU A 1 282 ? -28.850 2.416 9.081 1.00 87.62 282 GLU A CA 1
ATOM 2255 C C . GLU A 1 282 ? -29.501 1.019 9.054 1.00 87.62 282 GLU A C 1
ATOM 2257 O O . GLU A 1 282 ? -28.934 0.039 9.552 1.00 87.62 282 GLU A O 1
ATOM 2262 N N . PRO A 1 283 ? -30.709 0.895 8.469 1.00 85.81 283 PRO A N 1
ATOM 2263 C CA . PRO A 1 283 ? -31.451 -0.365 8.424 1.00 85.81 283 PRO A CA 1
ATOM 2264 C C . PRO A 1 283 ? -30.714 -1.492 7.697 1.00 85.81 283 PRO A C 1
ATOM 2266 O O . PRO A 1 283 ? -30.976 -2.664 7.969 1.00 85.81 283 PRO A O 1
ATOM 2269 N N . ARG A 1 284 ? -29.777 -1.160 6.796 1.00 86.69 284 ARG A N 1
ATOM 2270 C CA . ARG A 1 284 ? -28.983 -2.141 6.039 1.00 86.69 284 ARG A CA 1
ATOM 2271 C C . ARG A 1 284 ? -28.061 -2.980 6.930 1.00 86.69 284 ARG A C 1
ATOM 2273 O O . ARG A 1 284 ? -27.651 -4.060 6.514 1.00 86.69 284 ARG A O 1
ATOM 2280 N N . LEU A 1 285 ? -27.766 -2.522 8.149 1.00 85.06 285 LEU A N 1
ATOM 2281 C CA . LEU A 1 285 ? -26.943 -3.258 9.113 1.00 85.06 285 LEU A CA 1
ATOM 2282 C C . LEU A 1 285 ? -27.706 -4.351 9.867 1.00 85.06 285 LEU A C 1
ATOM 2284 O O . LEU A 1 285 ? -27.069 -5.201 10.472 1.00 85.06 285 LEU A O 1
ATOM 2288 N N . LYS A 1 286 ? -29.047 -4.359 9.835 1.00 79.88 286 LYS A N 1
ATOM 2289 C CA . LYS A 1 286 ? -29.871 -5.240 10.682 1.00 79.88 286 LYS A CA 1
ATOM 2290 C C . LYS A 1 286 ? -29.530 -6.732 10.554 1.00 79.88 286 LYS A C 1
ATOM 2292 O O . LYS A 1 286 ? -29.586 -7.449 11.544 1.00 79.88 286 LYS A O 1
ATOM 2297 N N . ASP A 1 287 ? -29.188 -7.178 9.348 1.00 80.44 287 ASP A N 1
ATOM 2298 C CA . ASP A 1 287 ? -28.886 -8.582 9.045 1.00 80.44 287 ASP A CA 1
ATOM 2299 C C . ASP A 1 287 ? -27.383 -8.804 8.782 1.00 80.44 287 ASP A C 1
ATOM 2301 O O . ASP A 1 287 ? -26.992 -9.744 8.081 1.00 80.44 287 ASP A O 1
ATOM 2305 N N . ARG A 1 288 ? -26.523 -7.902 9.274 1.00 81.56 288 ARG A N 1
ATOM 2306 C CA . ARG A 1 288 ? -25.090 -7.892 8.970 1.00 81.56 288 ARG A CA 1
ATOM 2307 C C . ARG A 1 288 ? -24.244 -7.925 10.254 1.00 81.56 288 ARG A C 1
ATOM 2309 O O . ARG A 1 288 ? -24.479 -7.125 11.151 1.00 81.56 288 ARG A O 1
ATOM 2316 N N . PRO A 1 289 ? -23.232 -8.806 10.353 1.00 78.75 289 PRO A N 1
ATOM 2317 C CA . PRO A 1 289 ? -22.405 -8.924 11.555 1.00 78.75 289 PRO A CA 1
ATOM 2318 C C . PRO A 1 289 ? -21.531 -7.677 11.764 1.00 78.75 289 PRO A C 1
ATOM 2320 O O . PRO A 1 289 ? -21.071 -7.090 10.787 1.00 78.75 289 PRO A O 1
ATOM 2323 N N . PRO A 1 290 ? -21.239 -7.267 13.002 1.00 77.00 290 PRO A N 1
ATOM 2324 C CA . PRO A 1 290 ? -21.653 -7.847 14.282 1.00 77.00 290 PRO A CA 1
ATOM 2325 C C . PRO A 1 290 ? -23.054 -7.400 14.719 1.00 77.00 290 PRO A C 1
ATOM 2327 O O . PRO A 1 290 ? -23.547 -7.859 15.745 1.00 77.00 290 PRO A O 1
ATOM 2330 N N . PHE A 1 291 ? -23.688 -6.499 13.964 1.00 81.44 291 PHE A N 1
ATOM 2331 C CA . PHE A 1 291 ? -24.855 -5.757 14.411 1.00 81.44 291 PHE A CA 1
ATOM 2332 C C . PHE A 1 291 ? -26.063 -6.667 14.646 1.00 81.44 291 PHE A C 1
ATOM 2334 O O . PHE A 1 291 ? -26.591 -7.306 13.737 1.00 81.44 291 PHE A O 1
ATOM 2341 N N . GLY A 1 292 ? -26.497 -6.691 15.904 1.00 77.62 292 GLY A N 1
ATOM 2342 C CA . GLY A 1 292 ? -27.696 -7.369 16.375 1.00 77.62 292 GLY A CA 1
ATOM 2343 C C . GLY A 1 292 ? -28.804 -6.396 16.773 1.00 77.62 292 GLY A C 1
ATOM 2344 O O . GLY A 1 292 ? -28.748 -5.186 16.534 1.00 77.62 292 GLY A O 1
ATOM 2345 N N . ASP A 1 293 ? -29.834 -6.928 17.431 1.00 81.62 293 ASP A N 1
ATOM 2346 C CA . ASP A 1 293 ? -31.000 -6.140 17.830 1.00 81.62 293 ASP A CA 1
ATOM 2347 C C . ASP A 1 293 ? -30.747 -5.162 18.991 1.00 81.62 293 ASP A C 1
ATOM 2349 O O . ASP A 1 293 ? -31.623 -4.346 19.282 1.00 81.62 293 ASP A O 1
ATOM 2353 N N . ASP A 1 294 ? -29.565 -5.215 19.597 1.00 86.69 294 ASP A N 1
ATOM 2354 C CA . ASP A 1 294 ? -29.177 -4.594 20.864 1.00 86.69 294 ASP A CA 1
ATOM 2355 C C . ASP A 1 294 ? -27.940 -3.677 20.761 1.00 86.69 294 ASP A C 1
ATOM 2357 O O . ASP A 1 294 ? -27.402 -3.235 21.777 1.00 86.69 294 ASP A O 1
ATOM 2361 N N . HIS A 1 295 ? -27.500 -3.372 19.538 1.00 90.38 295 HIS A N 1
ATOM 2362 C CA . HIS A 1 295 ? -26.379 -2.474 19.274 1.00 90.38 295 HIS A CA 1
ATOM 2363 C C . HIS A 1 295 ? -26.812 -1.006 19.354 1.00 90.38 295 HIS A C 1
ATOM 2365 O O . HIS A 1 295 ? -27.590 -0.517 18.526 1.00 90.38 295 HIS A O 1
ATOM 2371 N N . VAL A 1 296 ? -26.296 -0.297 20.358 1.00 92.81 296 VAL A N 1
ATOM 2372 C CA . VAL A 1 296 ? -26.751 1.042 20.753 1.00 92.81 296 VAL A CA 1
ATOM 2373 C C . VAL A 1 296 ? -25.674 2.082 20.480 1.00 92.81 296 VAL A C 1
ATOM 2375 O O . VAL A 1 296 ? -24.535 1.925 20.905 1.00 92.81 296 VAL A O 1
ATOM 2378 N N . ILE A 1 297 ? -26.028 3.192 19.834 1.00 94.00 297 ILE A N 1
ATOM 2379 C CA . ILE A 1 297 ? -25.099 4.300 19.588 1.00 94.00 297 ILE A CA 1
ATOM 2380 C C . ILE A 1 297 ? -24.703 4.936 20.927 1.00 94.00 297 ILE A C 1
ATOM 2382 O O . ILE A 1 297 ? -25.535 5.525 21.622 1.00 94.00 297 ILE A O 1
ATOM 2386 N N . ALA A 1 298 ? -23.421 4.853 21.277 1.00 94.00 298 ALA A N 1
ATOM 2387 C CA . ALA A 1 298 ? -22.870 5.393 22.519 1.00 94.00 298 ALA A CA 1
ATOM 2388 C C . ALA A 1 298 ? -22.101 6.707 22.307 1.00 94.00 298 ALA A C 1
ATOM 2390 O O . ALA A 1 298 ? -22.112 7.579 23.182 1.00 94.00 298 ALA A O 1
ATOM 2391 N N . GLY A 1 299 ? -21.464 6.890 21.145 1.00 93.69 299 GLY A N 1
ATOM 2392 C CA . GLY A 1 299 ? -20.667 8.084 20.880 1.00 93.69 299 GLY A CA 1
ATOM 2393 C C . GLY A 1 299 ? -20.026 8.154 19.497 1.00 93.69 299 GLY A C 1
ATOM 2394 O O . GLY A 1 299 ? -20.254 7.315 18.627 1.00 93.69 299 GLY A O 1
ATOM 2395 N N . VAL A 1 300 ? -19.205 9.187 19.315 1.00 93.50 300 VAL A N 1
ATOM 2396 C CA . VAL A 1 300 ? -18.406 9.441 18.114 1.00 93.50 300 VAL A CA 1
ATOM 2397 C C . VAL A 1 300 ? -16.942 9.573 18.498 1.00 93.50 300 VAL A C 1
ATOM 2399 O O . VAL A 1 300 ? -16.600 10.355 19.391 1.00 93.50 300 VAL A O 1
ATOM 2402 N N . VAL A 1 301 ? -16.080 8.852 17.791 1.00 92.69 301 VAL A N 1
ATOM 2403 C CA . VAL A 1 301 ? -14.622 8.903 17.926 1.00 92.69 301 VAL A CA 1
ATOM 2404 C C . VAL A 1 301 ? -13.978 9.644 16.759 1.00 92.69 301 VAL A C 1
ATOM 2406 O O . VAL A 1 301 ? -14.588 9.873 15.712 1.00 92.69 301 VAL A O 1
ATOM 2409 N N . GLU A 1 302 ? -12.736 10.075 16.949 1.00 90.38 302 GLU A N 1
ATOM 2410 C CA . GLU A 1 302 ? -11.923 10.622 15.866 1.00 90.38 302 GLU A CA 1
ATOM 2411 C C . GLU A 1 302 ? -11.674 9.592 14.761 1.00 90.38 302 GLU A C 1
ATOM 2413 O O . GLU A 1 302 ? -11.649 8.390 15.011 1.00 90.38 302 GLU A O 1
ATOM 2418 N N . ASP A 1 303 ? -11.523 10.071 13.523 1.00 87.44 303 ASP A N 1
ATOM 2419 C CA . ASP A 1 303 ? -11.178 9.198 12.406 1.00 87.44 303 ASP A CA 1
ATOM 2420 C C . ASP A 1 303 ? -9.808 8.570 12.645 1.00 87.44 303 ASP A C 1
ATOM 2422 O O . ASP A 1 303 ? -8.818 9.262 12.899 1.00 87.44 303 ASP A O 1
ATOM 2426 N N . TYR A 1 304 ? -9.767 7.253 12.518 1.00 79.12 304 TYR A N 1
ATOM 2427 C CA . TYR A 1 304 ? -8.569 6.461 12.690 1.00 79.12 304 TYR A CA 1
ATOM 2428 C C . TYR A 1 304 ? -8.137 5.806 11.382 1.00 79.12 304 TYR A C 1
ATOM 2430 O O . TYR A 1 304 ? -8.930 5.599 10.464 1.00 79.12 304 TYR A O 1
ATOM 2438 N N . PHE A 1 305 ? -6.848 5.485 11.299 1.00 73.25 305 PHE A N 1
ATOM 2439 C CA . PHE A 1 305 ? -6.247 4.821 10.149 1.00 73.25 305 PHE A CA 1
ATOM 2440 C C . PHE A 1 305 ? -5.559 3.556 10.633 1.00 73.25 305 PHE A C 1
ATOM 2442 O O . PHE A 1 305 ? -4.498 3.636 11.249 1.00 73.25 305 PHE A O 1
ATOM 2449 N N . MET A 1 306 ? -6.148 2.398 10.343 1.00 62.25 306 MET A N 1
ATOM 2450 C CA . MET A 1 306 ? -5.534 1.125 10.688 1.00 62.25 306 MET A CA 1
ATOM 2451 C C . MET A 1 306 ? -4.847 0.502 9.476 1.00 62.25 306 MET A C 1
ATOM 2453 O O . MET A 1 306 ? -5.418 0.414 8.389 1.00 62.25 306 MET A O 1
ATOM 2457 N N . TYR A 1 307 ? -3.607 0.057 9.671 1.00 52.44 307 TYR A N 1
ATOM 2458 C CA . TYR A 1 307 ? -2.909 -0.780 8.703 1.00 52.44 307 TYR A CA 1
ATOM 2459 C C . TYR A 1 307 ? -3.298 -2.238 8.956 1.00 52.44 307 TYR A C 1
ATOM 2461 O O . TYR A 1 307 ? -2.818 -2.854 9.904 1.00 52.44 307 TYR A O 1
ATOM 2469 N N . VAL A 1 308 ? -4.158 -2.801 8.108 1.00 44.78 308 VAL A N 1
ATOM 2470 C CA . VAL A 1 308 ? -4.413 -4.246 8.124 1.00 44.78 308 VAL A CA 1
ATOM 2471 C C . VAL A 1 308 ? -3.190 -4.928 7.512 1.00 44.78 308 VAL A C 1
ATOM 2473 O O . VAL A 1 308 ? -2.985 -4.881 6.297 1.00 44.78 308 VAL A O 1
ATOM 2476 N N . PHE A 1 309 ? -2.339 -5.524 8.349 1.00 36.44 309 PHE A N 1
ATOM 2477 C CA . PHE A 1 309 ? -1.322 -6.456 7.869 1.00 36.44 309 PHE A CA 1
ATOM 2478 C C . PHE A 1 309 ? -2.045 -7.673 7.282 1.00 36.44 309 PHE A C 1
ATOM 2480 O O . PHE A 1 309 ? -2.737 -8.393 7.998 1.00 36.44 309 PHE A O 1
ATOM 2487 N N . ARG A 1 310 ? -1.917 -7.860 5.969 1.00 29.62 310 ARG A N 1
ATOM 2488 C CA . ARG A 1 310 ? -2.306 -9.087 5.270 1.00 29.62 310 ARG A CA 1
ATOM 2489 C C . ARG A 1 310 ? -1.111 -10.016 5.140 1.00 29.62 310 ARG A C 1
ATOM 2491 O O . ARG A 1 310 ? -0.002 -9.491 4.890 1.00 29.62 310 ARG A O 1
#

Solvent-accessible surface area (backbone atoms only — not comparable to full-atom values): 18224 Å² total; per-residue (Å²): 110,69,67,59,54,51,52,43,52,50,50,51,48,51,58,54,45,54,62,49,52,55,55,52,51,53,53,52,53,54,41,48,77,71,67,54,56,73,66,62,56,40,53,52,52,42,51,53,52,50,50,52,53,51,54,53,48,55,55,50,51,55,52,49,57,56,49,48,61,52,47,33,67,76,67,71,45,86,74,57,70,61,64,66,64,26,87,76,40,42,59,53,54,53,48,52,48,50,50,64,54,46,50,58,45,51,48,50,56,65,49,60,80,71,61,51,74,70,66,49,61,76,59,70,78,48,76,62,53,58,51,52,56,52,50,52,51,51,51,42,51,52,55,50,50,53,49,51,51,51,51,52,50,53,51,48,53,53,46,53,53,47,60,59,37,51,77,53,69,91,67,82,89,77,95,71,76,95,48,61,75,59,50,55,53,46,46,54,58,53,54,68,40,91,89,54,90,68,65,56,58,66,57,84,74,51,82,42,70,56,59,73,74,42,97,88,74,48,69,54,65,47,70,60,83,52,55,47,92,41,33,53,65,61,66,62,64,49,77,74,48,68,56,59,65,78,61,29,58,77,75,32,94,38,57,39,71,34,38,44,70,60,42,45,69,80,27,74,86,68,69,74,67,64,76,40,51,48,45,81,81,41,60,66,42,55,89,34,90,89,45,55,100,61,33,22,30,29,32,30,26,57,77,80,67,83,84,82,86,126

Mean predicted aligned error: 15.57 Å

pLDDT: mean 75.22, std 13.5, range [29.62, 94.0]

Radius of gyration: 33.62 Å; Cα contacts (8 Å, |Δi|>4): 237; chains: 1; bounding box: 72×47×87 Å

InterPro domains:
  IPR003838 ABC3 transporter permease, C-terminal [PF02687] (2-112)

Nearest PDB structures (foldseek):
  3g6b-assembly1_A  TM=1.969E-01  e=9.136E+00  Thermotoga maritima

Secondary structure (DSSP, 8-state):
-HHHHHHHHHHHHHHHHHHHHHHHHHHHHHHHHTT--HHHHHHHHHHHHHHHHHHHHHHHHHHHHHHHHHHHHHH-----HHHHTSTTHHHHHHHHHHHHHHHHHHHHHHHTTT--HHHHHHHHSSTHHHHHHHHHHHHHHHHHHHHHHHHHHHHHHHHHHHHHHGGGTT-------S-HHHHHHHHHHHHTSTT------BPPP-EEESSPPPTTS---EEE---B-TTHHHHTT--EEEE--HHHHHHH-SEEEEEEHHHHHHH-TT----TTSBHHHH-GGGTTSTT--TTEEEEEEE---------

Organism: NCBI:txid1203610